Protein AF-A0A6J4H521-F1 (afdb_monomer_lite)

Sequence (193 aa):
MTRRAVAAAALVALGCVATALALVFARQPSAAAVTQALAGRVGGPVADADTRLVTAGMIQVETSPFRRIYLAGDERVHLDLTATSRIRQVTLGRERAVNDTFTPDPADWTLDEARERAGAWLPRDAARQRREPFVFRDAPAGVRDLFRSPALATVISATQYVEHGATGPPGLCAITYYQTSAGGVVLVLIGLH

pLDDT: mean 70.87, std 18.82, range [31.59, 94.31]

Structure (mmCIF, N/CA/C/O backbone):
data_AF-A0A6J4H521-F1
#
_entry.id   AF-A0A6J4H521-F1
#
loop_
_atom_site.group_PDB
_atom_site.id
_atom_site.type_symbol
_atom_site.label_atom_id
_atom_site.label_alt_id
_atom_site.label_comp_id
_atom_site.label_asym_id
_atom_site.label_entity_id
_atom_site.label_seq_id
_atom_site.pdbx_PDB_ins_code
_atom_site.Cartn_x
_atom_site.Cartn_y
_atom_site.Cartn_z
_atom_site.occupancy
_atom_site.B_iso_or_equiv
_atom_site.auth_seq_id
_atom_site.auth_comp_id
_atom_site.auth_asym_id
_atom_site.auth_atom_id
_atom_site.pdbx_PDB_model_num
ATOM 1 N N . MET A 1 1 ? 68.410 36.526 4.418 1.00 42.25 1 MET A N 1
ATOM 2 C CA . MET A 1 1 ? 67.467 36.517 3.279 1.00 42.25 1 MET A CA 1
ATOM 3 C C . MET A 1 1 ? 66.065 36.295 3.818 1.00 42.25 1 MET A C 1
ATOM 5 O O . MET A 1 1 ? 65.684 35.182 4.144 1.00 42.25 1 MET A O 1
ATOM 9 N N . THR A 1 2 ? 65.354 37.395 4.022 1.00 37.06 2 THR A N 1
ATOM 10 C CA . THR A 1 2 ? 64.056 37.506 4.688 1.00 37.06 2 THR A CA 1
ATOM 11 C C . THR A 1 2 ? 63.006 37.851 3.641 1.00 37.06 2 THR A C 1
ATOM 13 O O . THR A 1 2 ? 63.020 38.949 3.096 1.00 37.06 2 THR A O 1
ATOM 16 N N . ARG A 1 3 ? 62.087 36.930 3.345 1.00 32.44 3 ARG A N 1
ATOM 17 C CA . ARG A 1 3 ? 60.823 37.250 2.668 1.00 32.44 3 ARG A CA 1
ATOM 18 C C . ARG A 1 3 ? 59.717 36.439 3.331 1.00 32.44 3 ARG A C 1
ATOM 20 O O . ARG A 1 3 ? 59.477 35.292 2.976 1.00 32.44 3 ARG A O 1
ATOM 27 N N . ARG A 1 4 ? 59.108 37.029 4.362 1.00 34.06 4 ARG A N 1
ATOM 28 C CA . ARG A 1 4 ? 57.824 36.583 4.905 1.00 34.06 4 ARG A CA 1
ATOM 29 C C . ARG A 1 4 ? 56.722 37.427 4.283 1.00 34.06 4 ARG A C 1
ATOM 31 O O . ARG A 1 4 ? 56.916 38.605 4.000 1.00 34.06 4 ARG A O 1
ATOM 38 N N . ALA A 1 5 ? 55.639 36.720 4.002 1.00 37.75 5 ALA A N 1
ATOM 39 C CA . ALA A 1 5 ? 54.548 37.079 3.129 1.00 37.75 5 ALA A CA 1
ATOM 40 C C . ALA A 1 5 ? 53.779 38.326 3.573 1.00 37.75 5 ALA A C 1
ATOM 42 O O . ALA A 1 5 ? 53.733 38.686 4.749 1.00 37.75 5 ALA A O 1
ATOM 43 N N . VAL A 1 6 ? 53.190 38.952 2.560 1.00 36.75 6 VAL A N 1
ATOM 44 C CA . VAL A 1 6 ? 52.34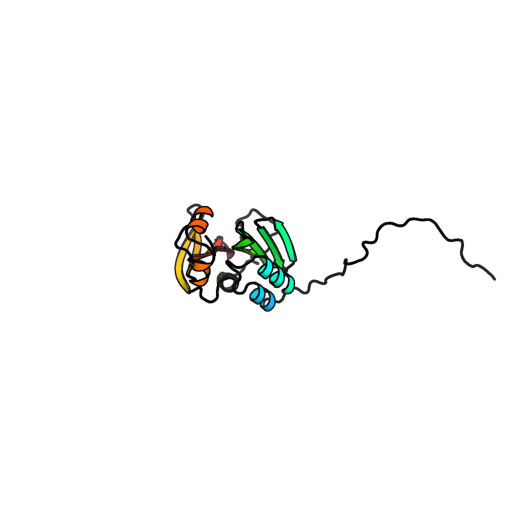4 40.135 2.620 1.00 36.75 6 VAL A CA 1
ATOM 45 C C . VAL A 1 6 ? 51.067 39.862 3.418 1.00 36.75 6 VAL A C 1
ATOM 47 O O . VAL A 1 6 ? 50.545 38.750 3.453 1.00 36.75 6 VAL A O 1
ATOM 50 N N . ALA A 1 7 ? 50.643 40.948 4.057 1.00 34.00 7 ALA A N 1
ATOM 51 C CA . ALA A 1 7 ? 49.506 41.199 4.919 1.00 34.00 7 ALA A CA 1
ATOM 52 C C . ALA A 1 7 ? 48.186 40.471 4.619 1.00 34.00 7 ALA A C 1
ATOM 54 O O . ALA A 1 7 ? 47.775 40.244 3.484 1.00 34.00 7 ALA A O 1
ATOM 55 N N . ALA A 1 8 ? 47.515 40.211 5.737 1.00 32.72 8 ALA A N 1
ATOM 56 C CA . ALA A 1 8 ? 46.171 39.710 5.901 1.00 32.72 8 ALA A CA 1
ATOM 57 C C . ALA A 1 8 ? 45.070 40.751 5.606 1.00 32.72 8 ALA A C 1
ATOM 59 O O . ALA A 1 8 ? 45.312 41.955 5.608 1.00 32.72 8 ALA A O 1
ATOM 60 N N . ALA A 1 9 ? 43.849 40.204 5.557 1.00 38.22 9 ALA A N 1
ATOM 61 C CA . ALA A 1 9 ? 42.567 40.788 5.961 1.00 38.22 9 ALA A CA 1
ATOM 62 C C . ALA A 1 9 ? 41.762 41.606 4.932 1.00 38.22 9 ALA A C 1
ATOM 64 O O . ALA A 1 9 ? 41.974 42.797 4.743 1.00 38.22 9 ALA A O 1
ATOM 65 N N . ALA A 1 10 ? 40.711 40.966 4.411 1.00 31.59 10 ALA A N 1
ATOM 66 C CA . ALA A 1 10 ? 39.363 41.530 4.274 1.00 31.59 10 ALA A CA 1
ATOM 67 C C . ALA A 1 10 ? 38.377 40.343 4.155 1.00 31.59 10 ALA A C 1
ATOM 69 O O . ALA A 1 10 ? 38.547 39.510 3.274 1.00 31.59 10 ALA A O 1
ATOM 70 N N . LEU A 1 11 ? 37.567 40.081 5.195 1.00 35.03 11 LEU A N 1
ATOM 71 C CA . LEU A 1 11 ? 36.115 40.374 5.263 1.00 35.03 11 LEU A CA 1
ATOM 72 C C . LEU A 1 11 ? 35.306 39.429 4.333 1.00 35.03 11 LEU A C 1
ATOM 74 O O . LEU A 1 11 ? 35.575 39.371 3.148 1.00 35.03 11 LEU A O 1
ATOM 78 N N . VAL A 1 12 ? 34.311 38.639 4.745 1.00 37.09 12 VAL A N 1
ATOM 79 C CA . VAL A 1 12 ? 33.147 38.931 5.592 1.00 37.09 12 VAL A CA 1
ATOM 80 C C . VAL A 1 12 ? 32.525 37.606 6.050 1.00 37.09 12 VAL A C 1
ATOM 82 O O . VAL A 1 12 ? 32.460 36.636 5.298 1.00 37.09 12 VAL A O 1
ATOM 85 N N . ALA A 1 13 ? 32.033 37.598 7.286 1.00 41.53 13 ALA A N 1
ATOM 86 C CA . ALA A 1 13 ? 31.183 36.563 7.849 1.00 41.53 13 ALA A CA 1
ATOM 87 C C . ALA A 1 13 ? 29.896 36.363 7.031 1.00 41.53 13 ALA A C 1
ATOM 89 O O . ALA A 1 13 ? 29.087 37.279 6.906 1.00 41.53 13 ALA A O 1
ATOM 90 N N . LEU A 1 14 ? 29.661 35.142 6.557 1.00 38.91 14 LEU A N 1
ATOM 91 C CA . LEU A 1 14 ? 28.343 34.704 6.116 1.00 38.91 14 LEU A CA 1
ATOM 92 C C . LEU A 1 14 ? 28.119 33.265 6.570 1.00 38.91 14 LEU A C 1
ATOM 94 O O . LEU A 1 14 ? 28.597 32.314 5.966 1.00 38.91 14 LEU A O 1
ATOM 98 N N . GLY A 1 15 ? 27.369 33.165 7.665 1.00 32.94 15 GLY A N 1
ATOM 99 C CA . GLY A 1 15 ? 26.388 32.110 7.858 1.00 32.94 15 GLY A CA 1
ATOM 100 C C . GLY A 1 15 ? 26.935 30.760 8.289 1.00 32.94 15 GLY A C 1
ATOM 101 O O . GLY A 1 15 ? 27.335 29.937 7.476 1.00 32.94 15 GLY A O 1
ATOM 102 N N . CYS A 1 16 ? 26.805 30.487 9.583 1.00 37.94 16 CYS A N 1
ATOM 103 C CA . CYS A 1 16 ? 26.695 29.142 10.122 1.00 37.94 16 CYS A CA 1
ATOM 104 C C . CYS A 1 16 ? 25.609 28.334 9.383 1.00 37.94 16 CYS A C 1
ATOM 106 O O . CYS A 1 16 ? 24.458 28.336 9.799 1.00 37.94 16 CYS A O 1
ATOM 108 N N . VAL A 1 17 ? 25.976 27.632 8.311 1.00 39.84 17 VAL A N 1
ATOM 109 C CA . VAL A 1 17 ? 25.266 26.457 7.773 1.00 39.84 17 VAL A CA 1
ATOM 110 C C . VAL A 1 17 ? 26.323 25.471 7.256 1.00 39.84 17 VAL A C 1
ATOM 112 O O . VAL A 1 17 ? 26.305 25.023 6.118 1.00 39.84 17 VAL A O 1
ATOM 115 N N . ALA A 1 18 ? 27.323 25.179 8.086 1.00 35.31 18 ALA A N 1
ATOM 116 C CA . ALA A 1 18 ? 28.340 24.162 7.808 1.00 35.31 18 ALA A CA 1
ATOM 117 C C . ALA A 1 18 ? 28.105 22.903 8.658 1.00 35.31 18 ALA A C 1
ATOM 119 O O . ALA A 1 18 ? 29.044 22.219 9.057 1.00 35.31 18 ALA A O 1
ATOM 120 N N . THR A 1 19 ? 26.840 22.596 8.945 1.00 44.38 19 THR A N 1
ATOM 121 C CA . THR A 1 19 ? 26.432 21.362 9.613 1.00 44.38 19 THR A CA 1
ATOM 122 C C . THR A 1 19 ? 25.409 20.652 8.737 1.00 44.38 19 THR A C 1
ATOM 124 O O . THR A 1 19 ? 24.323 21.169 8.500 1.00 44.38 19 THR A O 1
ATOM 127 N N . ALA A 1 20 ? 25.788 19.450 8.295 1.00 38.88 20 ALA A N 1
ATOM 128 C CA . ALA A 1 20 ? 24.974 18.452 7.597 1.00 38.88 20 ALA A CA 1
ATOM 129 C C . ALA A 1 20 ? 24.832 18.551 6.062 1.00 38.88 20 ALA A C 1
ATOM 131 O O . ALA A 1 20 ? 23.807 18.182 5.509 1.00 38.88 20 ALA A O 1
ATOM 132 N N . LEU A 1 21 ? 25.910 18.877 5.344 1.00 39.28 21 LEU A N 1
ATOM 133 C CA . LEU A 1 21 ? 26.198 18.189 4.072 1.00 39.28 21 LEU A CA 1
ATOM 134 C C . LEU A 1 21 ? 27.194 17.060 4.357 1.00 39.28 21 LEU A C 1
ATOM 136 O O . LEU A 1 21 ? 28.307 17.017 3.840 1.00 39.28 21 LEU A O 1
ATOM 140 N N . ALA A 1 22 ? 26.808 16.152 5.256 1.00 44.19 22 ALA A N 1
ATOM 141 C CA . ALA A 1 22 ? 27.432 14.844 5.268 1.00 44.19 22 ALA A CA 1
ATOM 142 C C . ALA A 1 22 ? 27.019 14.188 3.951 1.00 44.19 22 ALA A C 1
ATOM 144 O O . ALA A 1 22 ? 25.829 13.972 3.721 1.00 44.19 22 ALA A O 1
ATOM 145 N N . LEU A 1 23 ? 27.994 13.922 3.078 1.00 41.47 23 LEU A N 1
ATOM 146 C CA . LEU A 1 23 ? 27.833 12.970 1.990 1.00 41.47 23 LEU A CA 1
ATOM 147 C C . LEU A 1 23 ? 27.363 11.652 2.613 1.00 41.47 23 LEU A C 1
ATOM 149 O O . LEU A 1 23 ? 28.164 10.828 3.054 1.00 41.47 23 LEU A O 1
ATOM 153 N N . VAL A 1 24 ? 26.051 11.455 2.663 1.00 49.56 24 VAL A N 1
ATOM 154 C CA . VAL A 1 24 ? 25.479 10.130 2.798 1.00 49.56 24 VAL A CA 1
ATOM 155 C C . VAL A 1 24 ? 25.756 9.493 1.448 1.00 49.56 24 VAL A C 1
ATOM 157 O O . VAL A 1 24 ? 25.025 9.698 0.482 1.00 49.56 24 VAL A O 1
ATOM 160 N N . PHE A 1 25 ? 26.857 8.747 1.359 1.00 41.56 25 PHE A N 1
ATOM 161 C CA . PHE A 1 25 ? 26.901 7.623 0.439 1.00 41.56 25 PHE A CA 1
ATOM 162 C C . PHE A 1 25 ? 25.730 6.739 0.854 1.00 41.56 25 PHE A C 1
ATOM 164 O O . PHE A 1 25 ? 25.848 5.939 1.782 1.00 41.56 25 PHE A O 1
ATOM 171 N N . ALA A 1 26 ? 24.564 6.984 0.255 1.00 55.03 26 ALA A N 1
ATOM 172 C CA . ALA A 1 26 ? 23.369 6.206 0.487 1.00 55.03 26 ALA A CA 1
ATOM 173 C C . ALA A 1 26 ? 23.682 4.817 -0.049 1.00 55.03 26 ALA A C 1
ATOM 175 O O . ALA A 1 26 ? 23.539 4.530 -1.237 1.00 55.03 26 ALA A O 1
ATOM 176 N N . ARG A 1 27 ? 24.214 3.96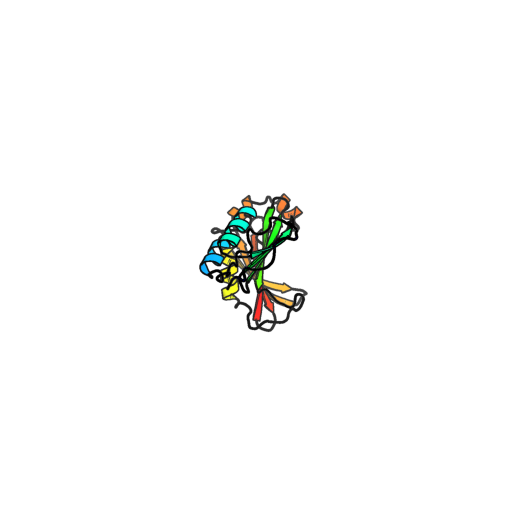6 0.830 1.00 62.41 27 ARG A N 1
ATOM 177 C CA . ARG A 1 27 ? 24.249 2.534 0.602 1.00 62.41 27 ARG A CA 1
ATOM 178 C C . ARG A 1 27 ? 22.817 2.173 0.256 1.00 62.41 27 ARG A C 1
ATOM 180 O O . ARG A 1 27 ? 21.929 2.440 1.065 1.00 62.41 27 ARG A O 1
ATOM 187 N N . GLN A 1 28 ? 22.602 1.653 -0.952 1.00 71.44 28 GLN A N 1
ATOM 188 C CA . GLN A 1 28 ? 21.257 1.276 -1.352 1.00 71.44 28 GLN A CA 1
ATOM 189 C C . GLN A 1 28 ? 20.664 0.373 -0.267 1.00 71.44 28 GLN A C 1
ATOM 191 O O . GLN A 1 28 ? 21.364 -0.523 0.231 1.00 71.44 28 GLN A O 1
ATOM 196 N N . PRO A 1 29 ? 19.430 0.662 0.167 1.00 79.31 29 PRO A N 1
ATOM 197 C CA . PRO A 1 29 ? 18.826 -0.070 1.257 1.00 79.31 29 PRO A CA 1
ATOM 198 C C . PRO A 1 29 ? 18.695 -1.537 0.858 1.00 79.31 29 PRO A C 1
ATOM 200 O O . PRO A 1 29 ? 18.412 -1.864 -0.295 1.00 79.31 29 PRO A O 1
ATOM 203 N N . SER A 1 30 ? 18.954 -2.449 1.795 1.00 84.06 30 SER A N 1
ATOM 204 C CA . SER A 1 30 ? 18.812 -3.870 1.489 1.00 84.06 30 SER A CA 1
ATOM 205 C C . SER A 1 30 ? 17.332 -4.213 1.309 1.00 84.06 30 SER A C 1
ATOM 207 O O . SER A 1 30 ? 16.477 -3.690 2.027 1.00 84.06 30 SER A O 1
ATOM 209 N N . ALA A 1 31 ? 17.023 -5.144 0.404 1.00 80.56 31 ALA A N 1
ATOM 210 C CA . ALA A 1 31 ? 15.649 -5.604 0.185 1.00 80.56 31 ALA A CA 1
ATOM 211 C C . ALA A 1 31 ? 14.977 -6.086 1.488 1.00 80.56 31 ALA A C 1
ATOM 213 O O . ALA A 1 31 ? 13.792 -5.842 1.715 1.00 80.56 31 ALA A O 1
ATOM 214 N N . ALA A 1 32 ? 15.752 -6.700 2.390 1.00 85.94 32 ALA A N 1
ATOM 215 C CA . ALA A 1 32 ? 15.280 -7.114 3.708 1.00 85.94 32 ALA A CA 1
ATOM 216 C C . ALA A 1 32 ? 14.903 -5.924 4.609 1.00 85.94 32 ALA A C 1
ATOM 218 O O . ALA A 1 32 ? 13.863 -5.971 5.265 1.00 85.94 32 ALA A O 1
ATOM 219 N N . ALA A 1 33 ? 15.712 -4.856 4.634 1.00 86.75 33 ALA A N 1
ATOM 220 C CA . ALA A 1 33 ? 15.423 -3.660 5.425 1.00 86.75 33 ALA A CA 1
ATOM 221 C C . ALA A 1 33 ? 14.162 -2.947 4.922 1.00 86.75 33 ALA A C 1
ATOM 223 O O . ALA A 1 33 ? 13.300 -2.593 5.727 1.00 86.75 33 ALA A O 1
ATOM 224 N N . VAL A 1 34 ? 14.017 -2.814 3.597 1.00 86.88 34 VAL A N 1
ATOM 225 C CA . VAL A 1 34 ? 12.806 -2.252 2.986 1.00 86.88 34 VAL A CA 1
ATOM 226 C C . VAL A 1 34 ? 11.598 -3.096 3.372 1.00 86.88 34 VAL A C 1
ATOM 228 O O . VAL A 1 34 ? 10.684 -2.584 4.008 1.00 86.88 34 VAL A O 1
ATOM 231 N N . THR A 1 35 ? 11.627 -4.405 3.113 1.00 86.44 35 THR A N 1
ATOM 232 C CA . THR A 1 35 ? 10.514 -5.318 3.429 1.00 86.44 35 THR A CA 1
ATOM 233 C C . THR A 1 35 ? 10.090 -5.237 4.902 1.00 86.44 35 THR A C 1
ATOM 235 O O . THR A 1 35 ? 8.898 -5.187 5.212 1.00 86.44 35 THR A O 1
ATOM 238 N N . GLN A 1 36 ? 11.047 -5.155 5.832 1.00 89.50 36 GLN A N 1
ATOM 239 C CA . GLN A 1 36 ? 10.757 -4.974 7.259 1.00 89.50 36 GLN A CA 1
ATOM 240 C C . GLN A 1 36 ? 10.115 -3.619 7.586 1.00 89.50 36 GLN A C 1
ATOM 242 O O . GLN A 1 36 ? 9.290 -3.540 8.503 1.00 89.50 36 GLN A O 1
ATOM 247 N N . ALA A 1 37 ? 10.469 -2.556 6.862 1.00 89.62 37 ALA A N 1
ATOM 248 C CA . ALA A 1 37 ? 9.822 -1.259 7.011 1.00 89.62 37 ALA A CA 1
ATOM 249 C C . ALA A 1 37 ? 8.366 -1.288 6.524 1.00 89.62 37 ALA A C 1
ATOM 251 O O . ALA A 1 37 ? 7.500 -0.726 7.201 1.00 89.62 37 ALA A O 1
ATOM 252 N N . LEU A 1 38 ? 8.087 -2.009 5.431 1.00 88.88 38 LEU A N 1
ATOM 253 C CA . LEU A 1 38 ? 6.739 -2.177 4.871 1.00 88.88 38 LEU A CA 1
ATOM 254 C C . LEU A 1 38 ? 5.812 -3.004 5.784 1.00 88.88 38 LEU A C 1
ATOM 256 O O . LEU A 1 38 ? 4.607 -2.764 5.810 1.00 88.88 38 LEU A O 1
ATOM 260 N N . ALA A 1 39 ? 6.373 -3.932 6.568 1.00 91.00 39 ALA A N 1
ATOM 261 C CA . ALA A 1 39 ? 5.655 -4.916 7.383 1.00 91.00 39 ALA A CA 1
ATOM 262 C C . ALA A 1 39 ? 4.446 -4.353 8.170 1.00 91.00 39 ALA A C 1
ATOM 264 O O . ALA A 1 39 ? 4.629 -3.683 9.196 1.00 91.00 39 ALA A O 1
ATOM 265 N N . GLY A 1 40 ? 3.225 -4.694 7.738 1.00 86.75 40 GLY A N 1
ATOM 266 C CA . GLY A 1 40 ? 1.960 -4.479 8.450 1.00 86.75 40 GLY A CA 1
ATOM 267 C C . GLY A 1 40 ? 1.607 -3.023 8.740 1.00 86.75 40 GLY A C 1
ATOM 268 O O . GLY A 1 40 ? 1.073 -2.732 9.809 1.00 86.75 40 GLY A O 1
ATOM 269 N N . ARG A 1 41 ? 1.962 -2.093 7.850 1.00 88.69 41 ARG A N 1
ATOM 270 C CA . ARG A 1 41 ? 1.794 -0.644 8.080 1.00 88.69 41 ARG A CA 1
ATOM 271 C C . ARG A 1 41 ? 0.448 -0.085 7.643 1.00 88.69 41 ARG A C 1
ATOM 273 O O . ARG A 1 41 ? 0.078 1.009 8.062 1.00 88.69 41 ARG A O 1
ATOM 280 N N . VAL A 1 42 ? -0.271 -0.806 6.798 1.00 86.62 42 VAL A N 1
ATOM 281 C CA . VAL A 1 42 ? -1.560 -0.366 6.262 1.00 86.62 42 VAL A CA 1
ATOM 282 C C . VAL A 1 42 ? -2.552 -0.107 7.389 1.00 86.62 42 VAL A C 1
ATOM 284 O O . VAL A 1 42 ? -2.627 -0.871 8.348 1.00 86.62 42 VAL A O 1
ATOM 287 N N . GLY A 1 43 ? -3.280 1.006 7.300 1.00 81.06 43 GLY A N 1
ATOM 288 C CA . GLY A 1 43 ? -4.172 1.482 8.354 1.00 81.06 43 GLY A CA 1
ATOM 289 C C . GLY A 1 43 ? -3.453 2.083 9.565 1.00 81.06 43 GLY A C 1
ATOM 290 O O . GLY A 1 43 ? -4.092 2.779 10.348 1.00 81.06 43 GLY A O 1
ATOM 291 N N . GLY A 1 44 ? -2.145 1.872 9.738 1.00 86.19 44 GLY A N 1
ATOM 292 C CA . GLY A 1 44 ? -1.358 2.384 10.860 1.00 86.19 44 GLY A CA 1
ATOM 293 C C . GLY A 1 44 ? -1.100 3.899 10.810 1.00 86.19 44 GLY A C 1
ATOM 294 O O . GLY A 1 44 ? -1.367 4.544 9.790 1.00 86.19 44 GLY A O 1
ATOM 295 N N . PRO A 1 45 ? -0.585 4.490 11.907 1.00 89.69 45 PRO A N 1
ATOM 296 C CA . PRO A 1 45 ? -0.150 5.885 11.933 1.00 89.69 45 PRO A CA 1
ATOM 297 C C . PRO A 1 45 ? 1.009 6.124 10.964 1.00 89.69 45 PRO A C 1
ATOM 299 O O . PRO A 1 45 ? 1.964 5.348 10.924 1.00 89.69 45 PRO A O 1
ATOM 302 N N . VAL A 1 46 ? 0.959 7.232 10.224 1.00 91.62 46 VAL A N 1
ATOM 303 C CA . VAL A 1 46 ? 2.012 7.576 9.262 1.00 91.62 46 VAL A CA 1
ATOM 304 C C . VAL A 1 46 ? 3.363 7.816 9.944 1.00 91.62 46 VAL A C 1
ATOM 306 O O . VAL A 1 46 ? 4.376 7.363 9.438 1.00 91.62 46 VAL A O 1
ATOM 309 N N . ALA A 1 47 ? 3.389 8.404 11.145 1.00 93.12 47 ALA A N 1
ATOM 310 C CA . ALA A 1 47 ? 4.632 8.695 11.869 1.00 93.12 47 ALA A CA 1
ATOM 311 C C . ALA A 1 47 ? 5.487 7.440 12.157 1.00 93.12 47 ALA A C 1
ATOM 313 O O . ALA A 1 47 ? 6.721 7.486 12.096 1.00 93.12 47 ALA A O 1
ATOM 314 N N . ASP A 1 48 ? 4.839 6.300 12.421 1.00 92.69 48 ASP A N 1
ATOM 315 C CA . ASP A 1 48 ? 5.527 5.021 12.623 1.00 92.69 48 ASP A CA 1
ATOM 316 C C . ASP A 1 48 ? 6.142 4.504 11.318 1.00 92.69 48 ASP A C 1
ATOM 318 O O . ASP A 1 48 ? 7.231 3.920 11.323 1.00 92.69 48 ASP A O 1
ATOM 322 N N . ALA A 1 49 ? 5.437 4.694 10.200 1.00 92.19 49 ALA A N 1
ATOM 323 C CA . ALA A 1 49 ? 5.934 4.336 8.881 1.00 92.19 49 ALA A CA 1
ATOM 324 C C . ALA A 1 49 ? 7.091 5.251 8.467 1.00 92.19 49 ALA A C 1
ATOM 326 O O . ALA A 1 49 ? 8.132 4.728 8.082 1.00 92.19 49 ALA A O 1
ATOM 327 N N . ASP A 1 50 ? 6.964 6.568 8.646 1.00 94.31 50 ASP A N 1
ATOM 328 C CA . ASP A 1 50 ? 8.004 7.562 8.352 1.00 94.31 50 ASP A CA 1
ATOM 329 C C . ASP A 1 50 ? 9.321 7.165 9.039 1.00 94.31 50 ASP A C 1
ATOM 331 O O . ASP A 1 50 ? 10.356 7.013 8.389 1.00 94.31 50 ASP A O 1
ATOM 335 N N . THR A 1 51 ? 9.264 6.872 10.342 1.00 93.94 51 THR A N 1
ATOM 336 C CA . THR A 1 51 ? 10.434 6.464 11.138 1.00 93.94 51 THR A CA 1
ATOM 337 C C . THR A 1 51 ? 11.099 5.202 10.582 1.00 93.94 51 THR A C 1
ATOM 339 O O . THR A 1 51 ? 12.324 5.129 10.463 1.00 93.94 51 THR A O 1
ATOM 342 N N . ARG A 1 52 ? 10.304 4.187 10.228 1.00 93.62 52 ARG A N 1
ATOM 343 C CA . ARG A 1 52 ? 10.812 2.897 9.741 1.00 93.62 52 ARG A CA 1
ATOM 344 C C . ARG A 1 52 ? 11.356 2.974 8.324 1.00 93.62 52 ARG A C 1
ATOM 346 O O . ARG A 1 52 ? 12.408 2.396 8.073 1.00 93.62 52 ARG A O 1
ATOM 353 N N . LEU A 1 53 ? 10.672 3.673 7.422 1.00 92.94 53 LEU A N 1
ATOM 354 C CA . LEU A 1 53 ? 11.099 3.831 6.031 1.00 92.94 53 LEU A CA 1
ATOM 355 C C . LEU A 1 53 ? 12.409 4.625 5.973 1.00 92.94 53 LEU A C 1
ATOM 357 O O . LEU A 1 53 ? 13.349 4.197 5.307 1.00 92.94 53 LEU A O 1
ATOM 361 N N . VAL A 1 54 ? 12.531 5.698 6.761 1.00 91.88 54 VAL A N 1
ATOM 362 C CA . VAL A 1 54 ? 13.785 6.460 6.878 1.00 91.88 54 VAL A CA 1
ATOM 363 C C . VAL A 1 54 ? 14.903 5.607 7.482 1.00 91.88 54 VAL A C 1
ATOM 365 O O . VAL A 1 54 ? 16.011 5.582 6.951 1.00 91.88 54 VAL A O 1
ATOM 368 N N . THR A 1 55 ? 14.620 4.842 8.542 1.00 91.56 55 THR A N 1
ATOM 369 C CA . THR A 1 55 ? 15.610 3.932 9.154 1.00 91.56 55 THR A CA 1
ATOM 370 C C . THR A 1 55 ? 16.057 2.838 8.182 1.00 91.56 55 THR A C 1
ATOM 372 O O . THR A 1 55 ? 17.219 2.439 8.188 1.00 91.56 55 THR A O 1
ATOM 375 N N . ALA A 1 56 ? 15.156 2.371 7.316 1.00 90.56 56 ALA A N 1
ATOM 376 C CA . ALA A 1 56 ? 15.480 1.419 6.265 1.00 90.56 56 ALA A CA 1
ATOM 377 C C . ALA A 1 56 ? 16.307 2.029 5.130 1.00 90.56 56 ALA A C 1
ATOM 379 O O . ALA A 1 56 ? 16.731 1.274 4.266 1.00 90.56 56 ALA A O 1
ATOM 380 N N . GLY A 1 57 ? 16.573 3.340 5.138 1.00 89.75 57 GLY A N 1
ATOM 381 C CA . GLY A 1 57 ? 17.370 4.032 4.127 1.00 89.75 57 GLY A CA 1
ATOM 382 C C . GLY A 1 57 ? 16.549 4.612 2.977 1.00 89.75 57 GLY A C 1
ATOM 383 O O . GLY A 1 57 ? 17.129 4.982 1.957 1.00 89.75 57 GLY A O 1
ATOM 384 N N . MET A 1 58 ? 15.221 4.693 3.115 1.00 90.94 58 MET A N 1
ATOM 385 C CA . MET A 1 58 ? 14.378 5.384 2.143 1.00 90.94 58 MET A CA 1
ATOM 386 C C . MET A 1 58 ? 14.426 6.898 2.361 1.00 90.94 58 MET A C 1
ATOM 388 O O . MET A 1 58 ? 14.381 7.391 3.488 1.00 90.94 58 MET A O 1
ATOM 392 N N . ILE A 1 59 ? 14.471 7.646 1.266 1.00 90.88 59 ILE A N 1
ATOM 393 C CA . ILE A 1 59 ? 14.523 9.104 1.252 1.00 90.88 59 ILE A CA 1
ATOM 394 C C . ILE A 1 59 ? 13.108 9.635 1.057 1.00 90.88 59 ILE A C 1
ATOM 396 O O . ILE A 1 59 ? 12.455 9.319 0.067 1.00 90.88 59 ILE A O 1
ATOM 400 N N . GLN A 1 60 ? 12.633 10.461 1.983 1.00 91.38 60 GLN A N 1
ATOM 401 C CA . GLN A 1 60 ? 11.351 11.146 1.846 1.00 91.38 60 GLN A CA 1
ATOM 402 C C . GLN A 1 60 ? 11.495 12.349 0.909 1.00 91.38 60 GLN A C 1
ATOM 404 O O . GLN A 1 60 ? 12.287 13.248 1.183 1.00 91.38 60 GLN A O 1
ATOM 409 N N . VAL A 1 61 ? 10.727 12.373 -0.180 1.00 87.31 61 VAL A N 1
ATOM 410 C CA . VAL A 1 61 ? 10.827 13.407 -1.228 1.00 87.31 61 VAL A CA 1
ATOM 411 C C . VAL A 1 61 ? 9.606 14.313 -1.330 1.00 87.31 61 VAL A C 1
ATOM 413 O O . VAL A 1 61 ? 9.714 15.425 -1.834 1.00 87.31 61 VAL A O 1
ATOM 416 N N . GLU A 1 62 ? 8.452 13.886 -0.814 1.00 85.69 62 GLU A N 1
ATOM 417 C CA . GLU A 1 62 ? 7.254 14.726 -0.750 1.00 85.69 62 GLU A CA 1
ATOM 418 C C . GLU A 1 62 ? 6.528 14.538 0.580 1.00 85.69 62 GLU A C 1
ATOM 420 O O . GLU A 1 62 ? 6.376 13.418 1.079 1.00 85.69 62 GLU A O 1
ATOM 425 N N . THR A 1 63 ? 6.049 15.654 1.133 1.00 87.31 63 THR A N 1
ATOM 426 C CA . THR A 1 63 ? 5.233 15.683 2.346 1.00 87.31 63 THR A CA 1
ATOM 427 C C . THR A 1 63 ? 4.095 16.678 2.175 1.00 87.31 63 THR A C 1
ATOM 429 O O . THR A 1 63 ? 4.329 17.872 2.013 1.00 87.31 63 THR A O 1
ATOM 432 N N . SER A 1 64 ? 2.859 16.197 2.266 1.00 89.62 64 SER A N 1
ATOM 433 C CA . SER A 1 64 ? 1.660 17.031 2.382 1.00 89.62 64 SER A CA 1
ATOM 434 C C . SER A 1 64 ? 0.754 16.491 3.495 1.00 89.62 64 SER A C 1
ATOM 436 O O . SER A 1 64 ? 0.960 15.368 3.952 1.00 89.62 64 SER A O 1
ATOM 438 N N . PRO A 1 65 ? -0.270 17.222 3.960 1.00 86.12 65 PRO A N 1
ATOM 439 C CA . PRO A 1 65 ? -1.166 16.720 5.007 1.00 86.12 65 PRO A CA 1
ATOM 440 C C . PRO A 1 65 ? -1.787 15.349 4.695 1.00 86.12 65 PRO A C 1
ATOM 442 O O . PRO A 1 65 ? -2.032 14.567 5.606 1.00 86.12 65 PRO A O 1
ATOM 445 N N . PHE A 1 66 ? -1.975 15.035 3.410 1.00 87.25 66 PHE A N 1
ATOM 446 C CA . PHE A 1 66 ? -2.652 13.820 2.958 1.00 87.25 66 PHE A CA 1
ATOM 447 C C . PHE A 1 66 ? -1.751 12.876 2.160 1.00 87.25 66 PHE A C 1
ATOM 449 O O . PHE A 1 66 ? -2.247 11.889 1.622 1.00 87.25 66 PHE A O 1
ATOM 456 N N . ARG A 1 67 ? -0.449 13.173 2.054 1.00 88.88 67 ARG A N 1
ATOM 457 C CA . ARG A 1 67 ? 0.466 12.439 1.174 1.00 88.88 67 ARG A CA 1
ATOM 458 C C . ARG A 1 67 ? 1.886 12.338 1.718 1.00 88.88 67 ARG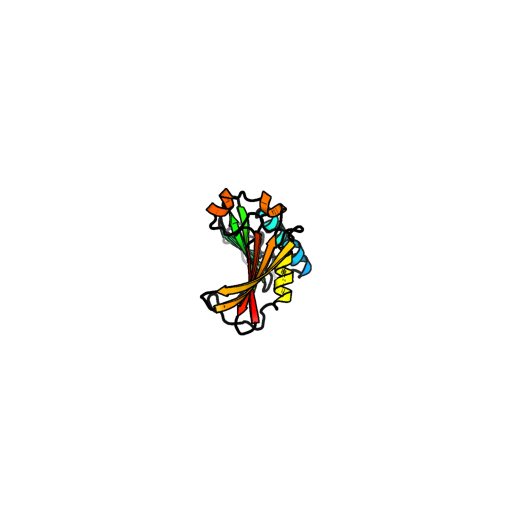 A C 1
ATOM 460 O O . ARG A 1 67 ? 2.423 13.294 2.285 1.00 88.88 67 ARG A O 1
ATOM 467 N N . ARG A 1 68 ? 2.520 11.188 1.492 1.00 91.94 68 ARG A N 1
ATOM 468 C CA . ARG A 1 68 ? 3.969 10.978 1.640 1.00 91.94 68 ARG A CA 1
ATOM 469 C C . ARG A 1 68 ? 4.525 10.266 0.416 1.00 91.94 68 ARG A C 1
ATOM 471 O O . ARG A 1 68 ? 3.875 9.353 -0.087 1.00 91.94 68 ARG A O 1
ATOM 478 N N . ILE A 1 69 ? 5.730 10.627 -0.019 1.00 90.00 69 ILE A N 1
ATOM 479 C CA . ILE A 1 69 ? 6.456 9.886 -1.060 1.00 90.00 69 ILE A CA 1
ATOM 480 C C . ILE A 1 69 ? 7.874 9.585 -0.582 1.00 90.00 69 ILE A C 1
ATOM 482 O O . ILE A 1 69 ? 8.581 10.492 -0.141 1.00 90.00 69 ILE A O 1
ATOM 486 N N . TYR A 1 70 ? 8.279 8.322 -0.711 1.00 91.38 70 TYR A N 1
ATOM 487 C CA . TYR A 1 70 ? 9.612 7.817 -0.387 1.00 91.38 70 TYR A CA 1
ATOM 488 C C . TYR A 1 70 ? 10.269 7.174 -1.601 1.00 91.38 70 TYR A C 1
ATOM 490 O O . TYR A 1 70 ? 9.581 6.530 -2.397 1.00 91.38 70 TYR A O 1
ATOM 498 N N . LEU A 1 71 ? 11.593 7.300 -1.685 1.00 86.88 71 LEU A N 1
ATOM 499 C CA . LEU A 1 71 ? 12.437 6.706 -2.717 1.00 86.88 71 LEU A CA 1
ATOM 500 C C . LEU A 1 71 ? 13.556 5.855 -2.108 1.00 86.88 71 LEU A C 1
ATOM 502 O O . LEU A 1 71 ? 14.147 6.223 -1.094 1.00 86.88 71 LEU A O 1
ATOM 506 N N . ALA A 1 72 ? 13.870 4.732 -2.742 1.00 84.56 72 ALA A N 1
ATOM 507 C CA . ALA A 1 72 ? 14.948 3.830 -2.355 1.00 84.56 72 ALA A CA 1
ATOM 508 C C . ALA A 1 72 ? 15.571 3.186 -3.595 1.00 84.56 72 ALA A C 1
ATOM 510 O O . ALA A 1 72 ? 15.117 2.146 -4.061 1.00 84.56 72 ALA A O 1
ATOM 511 N N . GLY A 1 73 ? 16.621 3.806 -4.138 1.00 81.00 73 GLY A N 1
ATOM 512 C CA . GLY A 1 73 ? 17.164 3.373 -5.423 1.00 81.00 73 GLY A CA 1
ATOM 513 C C . GLY A 1 73 ? 16.131 3.584 -6.525 1.00 81.00 73 GLY A C 1
ATOM 514 O O . GLY A 1 73 ? 15.825 4.721 -6.849 1.00 81.00 73 GLY A O 1
ATOM 515 N N . ASP A 1 74 ? 15.604 2.495 -7.074 1.00 76.12 74 ASP A N 1
ATOM 516 C CA . ASP A 1 74 ? 14.544 2.509 -8.079 1.00 76.12 74 ASP A CA 1
ATOM 517 C C . ASP A 1 74 ? 13.137 2.361 -7.488 1.00 76.12 74 ASP A C 1
ATOM 519 O O . ASP A 1 74 ? 12.171 2.454 -8.235 1.00 76.12 74 ASP A O 1
ATOM 523 N N . GLU A 1 75 ? 12.987 2.129 -6.185 1.00 80.31 75 GLU A N 1
ATOM 524 C CA . GLU A 1 75 ? 11.693 1.900 -5.550 1.00 80.31 75 GLU A CA 1
ATOM 525 C C . GLU A 1 75 ? 11.042 3.208 -5.104 1.00 80.31 75 GLU A C 1
ATOM 527 O O . GLU A 1 75 ? 11.673 4.052 -4.468 1.00 80.31 75 GLU A O 1
ATOM 532 N N . ARG A 1 76 ? 9.744 3.341 -5.383 1.00 84.31 76 ARG A N 1
ATOM 533 C CA . ARG A 1 76 ? 8.891 4.454 -4.975 1.00 84.31 76 ARG A CA 1
ATOM 534 C C . ARG A 1 76 ? 7.719 3.942 -4.148 1.00 84.31 76 ARG A C 1
ATOM 536 O O . ARG A 1 76 ? 6.934 3.106 -4.595 1.00 84.31 76 ARG A O 1
ATOM 543 N N . VAL A 1 77 ? 7.562 4.517 -2.961 1.00 87.88 77 VAL A N 1
ATOM 544 C CA . VAL A 1 77 ? 6.433 4.271 -2.059 1.00 87.88 77 VAL A CA 1
ATOM 545 C C . VAL A 1 77 ? 5.646 5.561 -1.924 1.00 87.88 77 VAL A C 1
ATOM 547 O O . VAL A 1 77 ? 6.181 6.578 -1.489 1.00 87.88 77 VAL A O 1
ATOM 550 N N . HIS A 1 78 ? 4.368 5.524 -2.266 1.00 88.00 78 HIS A N 1
ATOM 551 C CA . HIS A 1 78 ? 3.453 6.642 -2.114 1.00 88.00 78 HIS A CA 1
ATOM 552 C C . HIS A 1 78 ? 2.345 6.259 -1.131 1.00 88.00 78 HIS A C 1
ATOM 554 O O . HIS A 1 78 ? 1.654 5.263 -1.324 1.00 88.00 78 HIS A O 1
ATOM 560 N N . LEU A 1 79 ? 2.198 7.041 -0.063 1.00 89.38 79 LEU A N 1
ATOM 561 C CA . LEU A 1 79 ? 1.178 6.851 0.963 1.00 89.38 79 LEU A CA 1
ATOM 562 C C . LEU A 1 79 ? 0.149 7.972 0.844 1.00 89.38 79 LEU A C 1
ATOM 564 O O . LEU A 1 79 ? 0.510 9.137 1.019 1.00 89.38 79 LEU A O 1
ATOM 568 N N . ASP A 1 80 ? -1.116 7.628 0.611 1.00 86.00 80 ASP A N 1
ATOM 569 C CA . ASP A 1 80 ? -2.223 8.563 0.813 1.00 86.00 80 ASP A CA 1
ATOM 570 C C . ASP A 1 80 ? -2.797 8.365 2.218 1.00 86.00 80 ASP A C 1
ATOM 572 O O . ASP A 1 80 ? -2.987 7.237 2.692 1.00 86.00 80 ASP A O 1
ATOM 576 N N . LEU A 1 81 ? -3.083 9.479 2.884 1.00 85.94 81 LEU A N 1
ATOM 577 C CA . LEU A 1 81 ? -3.440 9.509 4.295 1.00 85.94 81 LEU A CA 1
ATOM 578 C C . LEU A 1 81 ? -4.894 9.930 4.508 1.00 85.94 81 LEU A C 1
ATOM 580 O O . LEU A 1 81 ? -5.478 10.681 3.725 1.00 85.94 81 LEU A O 1
ATOM 584 N N . THR A 1 82 ? -5.469 9.473 5.615 1.00 82.56 82 THR A N 1
ATOM 585 C CA . THR A 1 82 ? -6.710 10.030 6.161 1.00 82.56 82 THR A CA 1
ATOM 586 C C . THR A 1 82 ? -6.465 11.409 6.785 1.00 82.56 82 THR A C 1
ATOM 588 O O . THR A 1 82 ? -5.326 11.803 7.038 1.00 82.56 82 THR A O 1
ATOM 591 N N . ALA A 1 83 ? -7.541 12.120 7.139 1.00 82.25 83 ALA A N 1
ATOM 592 C CA . ALA A 1 83 ? -7.454 13.373 7.900 1.00 82.25 83 ALA A CA 1
ATOM 593 C C . ALA A 1 83 ? -6.812 13.213 9.294 1.00 82.25 83 ALA A C 1
ATOM 595 O O . ALA A 1 83 ? -6.357 14.186 9.887 1.00 82.25 83 ALA A O 1
ATOM 596 N N . THR A 1 84 ? -6.754 11.983 9.809 1.00 83.12 84 THR A N 1
ATOM 597 C CA . THR A 1 84 ? -6.125 11.625 11.088 1.00 83.12 84 THR A CA 1
ATOM 598 C C . THR A 1 84 ? -4.710 11.067 10.919 1.00 83.12 84 THR A C 1
ATOM 600 O O . THR A 1 84 ? -4.183 10.437 11.835 1.00 83.12 84 THR A O 1
ATOM 603 N N . SER A 1 85 ? -4.082 11.286 9.757 1.00 87.50 85 SER A N 1
ATOM 604 C CA . SER A 1 85 ? -2.703 10.871 9.464 1.00 87.50 85 SER A CA 1
ATOM 605 C C . SER A 1 85 ? -2.477 9.356 9.558 1.00 87.50 85 SER A C 1
ATOM 607 O O . SER A 1 85 ? -1.410 8.897 9.975 1.00 87.50 85 SER A O 1
ATOM 609 N N . ARG A 1 86 ? -3.478 8.558 9.170 1.00 87.00 86 ARG A N 1
ATOM 610 C CA . ARG A 1 86 ? -3.351 7.102 9.008 1.00 87.00 86 ARG A CA 1
ATOM 611 C C . ARG A 1 86 ? -3.205 6.727 7.544 1.00 87.00 86 ARG A C 1
ATOM 613 O O . ARG A 1 86 ? -3.770 7.389 6.680 1.00 87.00 86 ARG A O 1
ATOM 620 N N . ILE A 1 87 ? -2.477 5.651 7.273 1.00 86.94 87 ILE A N 1
ATOM 621 C CA . ILE A 1 87 ? -2.203 5.186 5.910 1.00 86.94 87 ILE A CA 1
ATOM 622 C C . ILE A 1 87 ? -3.454 4.536 5.328 1.00 86.94 87 ILE A C 1
ATOM 624 O O . ILE A 1 87 ? -3.805 3.420 5.715 1.00 86.94 87 ILE A O 1
ATOM 628 N N . ARG A 1 88 ? -4.104 5.233 4.393 1.00 80.00 88 ARG A N 1
ATOM 629 C CA . ARG A 1 88 ? -5.328 4.790 3.716 1.00 80.00 88 ARG A CA 1
ATOM 630 C C . ARG A 1 88 ? -5.023 3.911 2.507 1.00 80.00 88 ARG A C 1
ATOM 632 O O . ARG A 1 88 ? -5.573 2.821 2.351 1.00 80.00 88 ARG A O 1
ATOM 639 N N . GLN A 1 89 ? -4.120 4.396 1.669 1.00 82.69 89 GLN A N 1
ATOM 640 C CA . GLN A 1 89 ? -3.729 3.756 0.424 1.00 82.69 89 GLN A CA 1
ATOM 641 C C . GLN A 1 89 ? -2.213 3.788 0.301 1.00 82.69 89 GLN A C 1
ATOM 643 O O . GLN A 1 89 ? -1.562 4.755 0.695 1.00 82.69 89 GLN A O 1
ATOM 648 N N . VAL A 1 90 ? -1.672 2.717 -0.263 1.00 85.75 90 VAL A N 1
ATOM 649 C CA . VAL A 1 90 ? -0.261 2.586 -0.590 1.00 85.75 90 VAL A CA 1
ATOM 650 C C . VAL A 1 90 ? -0.161 2.311 -2.077 1.00 85.75 90 VAL A C 1
ATOM 652 O O . VAL A 1 90 ? -0.733 1.346 -2.579 1.00 85.75 90 VAL A O 1
ATOM 655 N N . THR A 1 91 ? 0.579 3.155 -2.780 1.00 82.50 91 THR A N 1
ATOM 656 C CA . THR A 1 91 ? 0.995 2.889 -4.151 1.00 82.50 91 THR A CA 1
ATOM 657 C C . THR A 1 91 ? 2.473 2.535 -4.142 1.00 82.50 91 THR A C 1
ATOM 659 O O . THR A 1 91 ? 3.298 3.357 -3.741 1.00 82.50 91 THR A O 1
ATOM 662 N N . LEU A 1 92 ? 2.802 1.314 -4.561 1.00 81.50 92 LEU A N 1
ATOM 663 C CA . LEU A 1 92 ? 4.184 0.901 -4.793 1.00 81.50 92 LEU A CA 1
ATOM 664 C C . LEU A 1 92 ? 4.453 0.903 -6.288 1.00 81.50 92 LEU A C 1
ATOM 666 O O . LEU A 1 92 ? 3.627 0.460 -7.091 1.00 81.50 92 LEU A O 1
ATOM 670 N N . GLY A 1 93 ? 5.631 1.370 -6.652 1.00 77.38 93 GLY A N 1
ATOM 671 C CA . GLY A 1 93 ? 6.111 1.273 -8.013 1.00 77.38 93 GLY A CA 1
ATOM 672 C C . GLY A 1 93 ? 7.604 1.491 -8.067 1.00 77.38 93 GLY A C 1
ATOM 673 O O . GLY A 1 93 ? 8.260 1.679 -7.043 1.00 77.38 93 GLY A O 1
ATOM 674 N N . ARG A 1 94 ? 8.129 1.502 -9.285 1.00 74.62 94 ARG A N 1
ATOM 675 C CA . ARG A 1 94 ? 9.472 2.001 -9.539 1.00 74.62 94 ARG A CA 1
ATOM 676 C C . ARG A 1 94 ? 9.428 3.490 -9.869 1.00 74.62 94 ARG A C 1
ATOM 678 O O . ARG A 1 94 ? 8.455 3.965 -10.459 1.00 74.62 94 ARG A O 1
ATOM 685 N N . GLU A 1 95 ? 10.449 4.240 -9.475 1.00 66.94 95 GLU A N 1
ATOM 686 C CA . GLU A 1 95 ? 10.637 5.603 -9.959 1.00 66.94 95 GLU A CA 1
ATOM 687 C C . GLU A 1 95 ? 10.831 5.564 -11.480 1.00 66.94 95 GLU A C 1
ATOM 689 O O . GLU A 1 95 ? 11.699 4.861 -11.995 1.00 66.94 95 GLU A O 1
ATOM 694 N N . ARG A 1 96 ? 9.982 6.299 -12.205 1.00 60.59 96 ARG A N 1
ATOM 695 C CA . ARG A 1 96 ? 10.051 6.443 -13.659 1.00 60.59 96 ARG A CA 1
ATOM 696 C C . ARG A 1 96 ? 10.393 7.887 -13.984 1.00 60.59 96 ARG A C 1
ATOM 698 O O . ARG A 1 96 ? 9.775 8.801 -13.447 1.00 60.59 96 ARG A O 1
ATOM 705 N N . ALA A 1 97 ? 11.316 8.089 -14.919 1.00 48.25 97 ALA A N 1
ATOM 706 C CA . ALA A 1 97 ? 11.660 9.421 -15.417 1.00 48.25 97 ALA A CA 1
ATOM 707 C C . ALA A 1 97 ? 10.518 10.082 -16.224 1.00 48.25 97 ALA A C 1
ATOM 709 O O . ALA A 1 97 ? 10.551 11.286 -16.463 1.00 48.25 97 ALA A O 1
ATOM 710 N N . VAL A 1 98 ? 9.503 9.313 -16.646 1.00 46.69 98 VAL A N 1
ATOM 711 C CA . VAL A 1 98 ? 8.388 9.787 -17.480 1.00 46.69 98 VAL A CA 1
ATOM 712 C C . VAL A 1 98 ? 7.061 9.473 -16.786 1.00 46.69 98 VAL A C 1
ATOM 714 O O . VAL A 1 98 ? 6.690 8.311 -16.636 1.00 46.69 98 VAL A O 1
ATOM 717 N N . ASN A 1 99 ? 6.352 10.518 -16.349 1.00 44.47 99 ASN A N 1
ATOM 718 C CA . ASN A 1 99 ? 5.226 10.415 -15.411 1.00 44.47 99 ASN A CA 1
ATOM 719 C C . ASN A 1 99 ? 3.846 10.112 -16.028 1.00 44.47 99 ASN A C 1
ATOM 721 O O . ASN A 1 99 ? 2.903 9.960 -15.265 1.00 44.47 99 ASN A O 1
ATOM 725 N N . ASP A 1 100 ? 3.701 9.963 -17.348 1.00 39.16 100 ASP A N 1
ATOM 726 C CA . ASP A 1 100 ? 2.364 9.837 -17.971 1.00 39.16 100 ASP A CA 1
ATOM 727 C C . ASP A 1 100 ? 2.257 8.774 -19.070 1.00 39.16 100 ASP A C 1
ATOM 729 O O . ASP A 1 100 ? 1.381 8.827 -19.933 1.00 39.16 100 ASP A O 1
ATOM 733 N N . THR A 1 101 ? 3.131 7.768 -19.063 1.00 40.50 101 THR A N 1
ATOM 734 C CA . THR A 1 101 ? 3.045 6.700 -20.063 1.00 40.50 101 THR A CA 1
ATOM 735 C C . THR A 1 101 ? 2.722 5.365 -19.409 1.00 40.50 101 THR A C 1
ATOM 737 O O . THR A 1 101 ? 3.490 4.829 -18.616 1.00 40.50 101 THR A O 1
ATOM 740 N N . PHE A 1 102 ? 1.588 4.784 -19.815 1.00 50.94 102 PHE A N 1
ATOM 741 C CA . PHE A 1 102 ? 1.253 3.362 -19.663 1.00 50.94 102 PHE A CA 1
ATOM 742 C C . PHE A 1 102 ? 2.197 2.465 -20.502 1.00 50.94 102 PHE A C 1
ATOM 744 O O . PHE A 1 102 ? 1.807 1.392 -20.959 1.00 50.94 102 PHE A O 1
ATOM 751 N N . THR A 1 103 ? 3.432 2.918 -20.735 1.00 49.03 103 THR A N 1
ATOM 752 C CA . THR A 1 103 ? 4.456 2.224 -21.505 1.00 49.03 103 THR A CA 1
ATOM 753 C C . THR A 1 103 ? 5.239 1.311 -20.552 1.00 49.03 103 THR A C 1
ATOM 755 O O . THR A 1 103 ? 5.684 1.772 -19.498 1.00 49.03 103 THR A O 1
ATOM 758 N N . PRO A 1 104 ? 5.363 0.012 -20.865 1.00 51.59 104 PRO A N 1
ATOM 759 C CA . PRO A 1 104 ? 6.133 -0.951 -20.078 1.00 51.59 104 PRO A CA 1
ATOM 760 C C . PRO A 1 104 ? 7.616 -0.574 -19.982 1.00 51.59 104 PRO A C 1
ATOM 762 O O . PRO A 1 104 ? 8.203 -0.161 -20.983 1.00 51.59 104 PRO A O 1
ATOM 765 N N . ASP A 1 105 ? 8.217 -0.754 -18.806 1.00 57.34 105 ASP A N 1
ATOM 766 C CA . ASP A 1 105 ? 9.664 -0.662 -18.612 1.00 57.34 105 ASP A CA 1
ATOM 767 C C . ASP A 1 105 ? 10.200 -2.085 -18.371 1.00 57.34 105 ASP A C 1
ATOM 769 O O . ASP A 1 105 ? 9.698 -2.771 -17.479 1.00 57.34 105 ASP A O 1
ATOM 773 N N . PRO A 1 106 ? 11.195 -2.574 -19.133 1.00 60.34 106 PRO A N 1
ATOM 774 C CA . PRO A 1 106 ? 11.817 -3.880 -18.895 1.00 60.34 106 PRO A CA 1
ATOM 775 C C . PRO A 1 106 ? 12.373 -4.068 -17.476 1.00 60.34 106 PRO A C 1
ATOM 777 O O . PRO A 1 106 ? 12.641 -5.197 -17.074 1.00 60.34 106 PRO A O 1
ATOM 780 N N . ALA A 1 107 ? 12.574 -2.979 -16.732 1.00 67.75 107 ALA A N 1
ATOM 781 C CA . ALA A 1 107 ? 12.988 -3.008 -15.341 1.00 67.75 107 ALA A CA 1
ATOM 782 C C . ALA A 1 107 ? 11.817 -3.186 -14.351 1.00 67.75 107 ALA A C 1
ATOM 784 O O . ALA A 1 107 ? 12.054 -3.309 -13.153 1.00 67.75 107 ALA A O 1
ATOM 785 N N . ASP A 1 108 ? 10.556 -3.191 -14.780 1.00 71.00 108 ASP A N 1
ATOM 786 C CA . ASP A 1 108 ? 9.427 -3.370 -13.865 1.00 71.00 108 ASP A CA 1
ATOM 787 C C . ASP A 1 108 ? 9.452 -4.724 -13.124 1.00 71.00 108 ASP A C 1
ATOM 789 O O . ASP A 1 108 ? 10.009 -5.714 -13.598 1.00 71.00 108 ASP A O 1
ATOM 793 N N . TRP A 1 109 ? 8.827 -4.775 -11.940 1.00 74.69 109 TRP A N 1
ATOM 794 C CA . TRP A 1 109 ? 8.693 -6.018 -11.172 1.00 74.69 109 TRP A CA 1
ATOM 795 C C . TRP A 1 109 ? 7.830 -7.045 -11.903 1.00 74.69 109 TRP A C 1
ATOM 797 O O . TRP A 1 109 ? 6.800 -6.712 -12.494 1.00 74.69 109 TRP A O 1
ATOM 807 N N . THR A 1 110 ? 8.180 -8.319 -11.745 1.00 77.06 110 THR A N 1
ATOM 808 C CA . THR A 1 110 ? 7.265 -9.420 -12.046 1.00 77.06 110 THR A CA 1
ATOM 809 C C . THR A 1 110 ? 6.026 -9.360 -11.144 1.00 77.06 110 THR A C 1
ATOM 811 O O . THR A 1 110 ? 6.024 -8.758 -10.066 1.00 77.06 110 THR A O 1
ATOM 814 N N . LEU A 1 111 ? 4.947 -10.034 -11.554 1.00 73.81 111 LEU A N 1
ATOM 815 C CA . LEU A 1 111 ? 3.722 -10.115 -10.752 1.00 73.81 111 LEU A CA 1
ATOM 816 C C . LEU A 1 111 ? 3.961 -10.734 -9.365 1.00 73.81 111 LEU A C 1
ATOM 818 O O . LEU A 1 111 ? 3.311 -10.334 -8.400 1.00 73.81 111 LEU A O 1
ATOM 822 N N . ASP A 1 112 ? 4.878 -11.692 -9.254 1.00 78.31 112 ASP A N 1
ATOM 823 C CA . ASP A 1 112 ? 5.159 -12.368 -7.987 1.00 78.31 112 ASP A CA 1
ATOM 824 C C . ASP A 1 112 ? 6.025 -11.512 -7.053 1.00 78.31 112 ASP A C 1
ATOM 826 O O . ASP A 1 112 ? 5.703 -11.406 -5.870 1.00 78.31 112 ASP A O 1
ATOM 830 N N . GLU A 1 113 ? 7.021 -10.789 -7.575 1.00 79.56 113 GLU A N 1
ATOM 831 C CA . GLU A 1 113 ? 7.767 -9.788 -6.792 1.00 79.56 113 GLU A CA 1
ATOM 832 C C . GLU A 1 113 ? 6.846 -8.668 -6.297 1.00 79.56 113 GLU A C 1
ATOM 834 O O . GLU A 1 113 ? 6.902 -8.258 -5.135 1.00 79.56 113 GLU A O 1
ATOM 839 N N . ALA A 1 114 ? 5.942 -8.195 -7.159 1.00 76.50 114 ALA A N 1
ATOM 840 C CA . ALA A 1 114 ? 4.960 -7.193 -6.774 1.00 76.50 114 ALA A CA 1
ATOM 841 C C . ALA A 1 114 ? 4.017 -7.717 -5.680 1.00 76.50 114 ALA A C 1
ATOM 843 O O . ALA A 1 114 ? 3.675 -6.980 -4.756 1.00 76.50 114 ALA A O 1
ATOM 844 N N . ARG A 1 115 ? 3.615 -8.994 -5.739 1.00 78.00 115 ARG A N 1
ATOM 845 C CA . ARG A 1 115 ? 2.809 -9.645 -4.694 1.00 78.00 115 ARG A CA 1
ATOM 846 C C . ARG A 1 115 ? 3.529 -9.732 -3.365 1.00 78.00 115 ARG A C 1
ATOM 848 O O . ARG A 1 115 ? 2.908 -9.436 -2.348 1.00 78.00 115 ARG A O 1
ATOM 855 N N . GLU A 1 116 ? 4.793 -10.129 -3.368 1.00 83.06 116 GLU A N 1
ATOM 856 C CA . GLU A 1 116 ? 5.598 -10.220 -2.152 1.00 83.06 116 GLU A CA 1
ATOM 857 C C . GLU A 1 116 ? 5.705 -8.849 -1.471 1.00 83.06 116 GLU A C 1
ATOM 859 O O . GLU A 1 116 ? 5.365 -8.701 -0.293 1.00 83.06 116 GLU A O 1
ATOM 864 N N . ARG A 1 117 ? 6.057 -7.815 -2.245 1.00 83.62 117 ARG A N 1
ATOM 865 C CA . ARG A 1 117 ? 6.172 -6.429 -1.764 1.00 83.62 117 ARG A CA 1
ATOM 866 C C . ARG A 1 117 ? 4.846 -5.878 -1.248 1.00 83.62 117 ARG A C 1
ATOM 868 O O . ARG A 1 117 ? 4.799 -5.268 -0.181 1.00 83.62 117 ARG A O 1
ATOM 875 N N . ALA A 1 118 ? 3.755 -6.121 -1.971 1.00 81.56 118 ALA A N 1
ATOM 876 C CA . ALA A 1 118 ? 2.414 -5.725 -1.553 1.00 81.56 118 ALA A CA 1
ATOM 877 C C . ALA A 1 118 ? 1.971 -6.432 -0.270 1.00 81.56 118 ALA A C 1
ATOM 879 O O . ALA A 1 118 ? 1.402 -5.816 0.629 1.00 81.56 118 ALA A O 1
ATOM 880 N N . GLY A 1 119 ? 2.248 -7.733 -0.185 1.00 85.75 119 GLY A N 1
ATOM 881 C CA . GLY A 1 119 ? 1.911 -8.564 0.960 1.00 85.75 119 GLY A CA 1
ATOM 882 C C . GLY A 1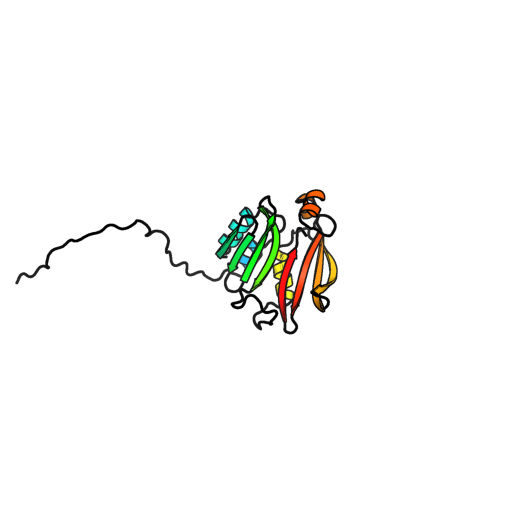 119 ? 2.597 -8.095 2.237 1.00 85.75 119 GLY A C 1
ATOM 883 O O . GLY A 1 119 ? 1.984 -8.154 3.298 1.00 85.75 119 GLY A O 1
ATOM 884 N N . ALA A 1 120 ? 3.813 -7.548 2.143 1.00 89.69 120 ALA A N 1
ATOM 885 C CA . ALA A 1 120 ? 4.507 -6.985 3.297 1.00 89.69 120 ALA A CA 1
ATOM 886 C C . ALA A 1 120 ? 3.717 -5.840 3.955 1.00 89.69 120 ALA A C 1
ATOM 888 O O . ALA A 1 120 ? 3.720 -5.723 5.174 1.00 89.69 120 ALA A O 1
ATOM 889 N N . TRP A 1 121 ? 2.985 -5.031 3.189 1.00 88.69 121 TRP A N 1
ATOM 890 C CA . TRP A 1 121 ? 2.179 -3.933 3.734 1.00 88.69 121 TRP A CA 1
ATOM 891 C C . TRP A 1 121 ? 0.926 -4.395 4.475 1.00 88.69 121 TRP A C 1
ATOM 893 O O . TRP A 1 121 ? 0.450 -3.689 5.373 1.00 88.69 121 TRP A O 1
ATOM 903 N N . LEU A 1 122 ? 0.403 -5.570 4.124 1.00 86.19 122 LEU A N 1
ATOM 904 C CA . LEU A 1 122 ? -0.803 -6.098 4.738 1.00 86.19 122 LEU A CA 1
ATOM 905 C C . LEU A 1 122 ? -0.602 -6.368 6.237 1.00 86.19 122 LEU A C 1
ATOM 907 O O . LEU A 1 122 ? 0.458 -6.836 6.663 1.00 86.19 122 LEU A O 1
ATOM 911 N N . PRO A 1 123 ? -1.642 -6.138 7.052 1.00 85.50 123 PRO A N 1
ATOM 912 C CA . PRO A 1 123 ? -1.694 -6.658 8.410 1.00 85.50 123 PRO A CA 1
ATOM 913 C C . PRO A 1 123 ? -1.451 -8.170 8.450 1.00 85.50 123 PRO A C 1
ATOM 915 O O . PRO A 1 123 ? -1.849 -8.903 7.546 1.00 85.50 123 PRO A O 1
ATOM 918 N N . ARG A 1 124 ? -0.869 -8.662 9.549 1.00 88.38 124 ARG A N 1
ATOM 919 C CA . ARG A 1 124 ? -0.578 -10.098 9.724 1.00 88.38 124 ARG A CA 1
ATOM 920 C C . ARG A 1 124 ? -1.818 -10.994 9.711 1.00 88.38 124 ARG A C 1
ATOM 922 O O . ARG A 1 124 ? -1.699 -12.175 9.415 1.00 88.38 124 ARG A O 1
ATOM 929 N N . ASP A 1 125 ? -2.977 -10.453 10.067 1.00 89.44 125 ASP A N 1
ATOM 930 C CA . ASP A 1 125 ? -4.258 -11.161 10.089 1.00 89.44 125 ASP A CA 1
ATOM 931 C C . ASP A 1 125 ? -5.027 -11.057 8.759 1.00 89.44 125 ASP A C 1
ATOM 933 O O . ASP A 1 125 ? -6.143 -11.564 8.653 1.00 89.44 125 ASP A O 1
ATOM 937 N N . ALA A 1 126 ? -4.453 -10.401 7.743 1.00 88.12 126 ALA A N 1
ATOM 938 C CA . ALA A 1 126 ? -5.071 -10.281 6.434 1.00 88.12 126 ALA A CA 1
ATOM 939 C C . ALA A 1 126 ? -5.134 -11.645 5.732 1.00 88.12 126 ALA A C 1
ATOM 941 O O . ALA A 1 126 ? -4.120 -12.219 5.336 1.00 88.12 126 ALA A O 1
ATOM 942 N N . ALA A 1 127 ? -6.348 -12.145 5.518 1.00 90.12 127 ALA A N 1
ATOM 943 C CA . ALA A 1 127 ? -6.599 -13.397 4.820 1.00 90.12 127 ALA A CA 1
ATOM 944 C C . ALA A 1 127 ? -7.151 -13.135 3.415 1.00 90.12 127 ALA A C 1
ATOM 946 O O . ALA A 1 127 ? -8.168 -12.446 3.260 1.00 90.12 127 ALA A O 1
ATOM 947 N N . ARG A 1 128 ? -6.516 -13.717 2.388 1.00 89.88 128 ARG A N 1
ATOM 948 C CA . ARG A 1 128 ? -7.001 -13.639 1.003 1.00 89.88 128 ARG A CA 1
ATOM 949 C C . ARG A 1 128 ? -8.382 -14.287 0.905 1.00 89.88 128 ARG A C 1
ATOM 951 O O . ARG A 1 128 ? -8.552 -15.445 1.266 1.00 89.88 128 ARG A O 1
ATOM 958 N N . GLN A 1 129 ? -9.345 -13.538 0.389 1.00 90.00 129 GLN A N 1
ATOM 959 C CA . GLN A 1 129 ? -10.717 -13.982 0.168 1.00 90.00 129 GLN A CA 1
ATOM 960 C C . GLN A 1 129 ? -10.873 -14.568 -1.230 1.00 90.00 129 GLN A C 1
ATOM 962 O O . GLN A 1 129 ? -11.292 -15.708 -1.397 1.00 90.00 129 GLN A O 1
ATOM 967 N N . ARG A 1 130 ? -10.524 -13.779 -2.248 1.00 87.38 130 ARG A N 1
ATOM 968 C CA . ARG A 1 130 ? -10.664 -14.170 -3.649 1.00 87.38 130 ARG A CA 1
ATOM 969 C C . ARG A 1 130 ? -9.722 -13.383 -4.545 1.00 87.38 130 ARG A C 1
ATOM 971 O O . ARG A 1 130 ? -9.146 -12.379 -4.130 1.00 87.38 130 ARG A O 1
ATOM 978 N N . ARG A 1 131 ? -9.623 -13.860 -5.779 1.00 88.69 131 ARG A N 1
ATOM 979 C CA . ARG A 1 131 ? -8.920 -13.237 -6.892 1.00 88.69 131 ARG A CA 1
ATOM 980 C C . ARG A 1 131 ? -9.922 -12.978 -8.003 1.00 88.69 131 ARG A C 1
ATOM 982 O O . ARG A 1 131 ? -10.709 -13.866 -8.320 1.00 88.69 131 ARG A O 1
ATOM 989 N N . GLU A 1 132 ? -9.876 -11.798 -8.597 1.00 86.50 132 GLU A N 1
ATOM 990 C CA . GLU A 1 132 ? -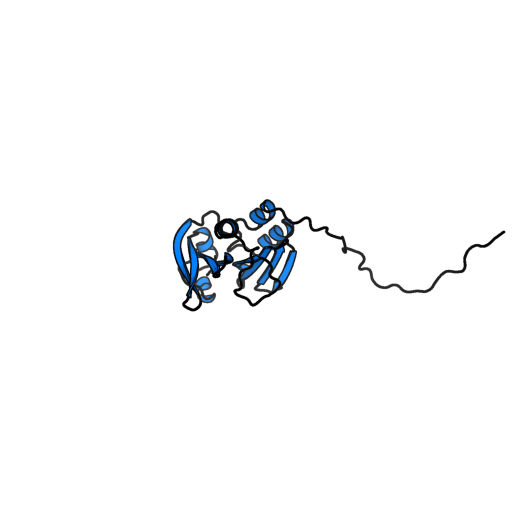10.767 -11.421 -9.692 1.00 86.50 132 GLU A CA 1
ATOM 991 C C . GLU A 1 132 ? -10.026 -10.607 -10.762 1.00 86.50 132 GLU A C 1
ATOM 993 O O . GLU A 1 132 ? -8.983 -10.015 -10.468 1.00 86.50 132 GLU A O 1
ATOM 998 N N . PRO A 1 133 ? -10.517 -10.583 -12.013 1.00 83.38 133 PRO A N 1
ATOM 999 C CA . PRO A 1 133 ? -9.978 -9.697 -13.034 1.00 83.38 133 PRO A CA 1
ATOM 1000 C C . PRO A 1 133 ? -10.114 -8.233 -12.611 1.00 83.38 133 PRO A C 1
ATOM 1002 O O . PRO A 1 133 ? -11.146 -7.820 -12.080 1.00 83.38 133 PRO A O 1
ATOM 1005 N N . PHE A 1 134 ? -9.083 -7.440 -12.878 1.00 77.25 134 PHE A N 1
ATOM 1006 C CA . PHE A 1 134 ? -9.138 -5.992 -12.755 1.00 77.25 134 PHE A CA 1
ATOM 1007 C C . PHE A 1 134 ? -9.329 -5.372 -14.137 1.00 77.25 134 PHE A C 1
ATOM 1009 O O . PHE A 1 134 ? -8.570 -5.659 -15.065 1.00 77.25 134 PHE A O 1
ATOM 1016 N N . VAL A 1 135 ? -10.345 -4.521 -14.259 1.00 74.06 135 VAL A N 1
ATOM 1017 C CA . VAL A 1 135 ? -10.672 -3.778 -15.478 1.00 74.06 135 VAL A CA 1
ATOM 1018 C C . VAL A 1 135 ? -10.437 -2.299 -15.206 1.00 74.06 135 VAL A C 1
ATOM 1020 O O . VAL A 1 135 ? -10.909 -1.770 -14.200 1.00 74.06 135 VAL A O 1
ATOM 1023 N N . PHE A 1 136 ? -9.721 -1.630 -16.105 1.00 67.00 136 PHE A N 1
ATOM 1024 C CA . PHE A 1 136 ? -9.495 -0.190 -16.058 1.00 67.00 136 PHE A CA 1
ATOM 1025 C C . PHE A 1 136 ? -9.876 0.417 -17.403 1.00 67.00 136 PHE A C 1
ATOM 1027 O O . PHE A 1 136 ? -9.405 -0.054 -18.435 1.00 67.00 136 PHE A O 1
ATOM 1034 N N . ARG A 1 137 ? -10.720 1.460 -17.390 1.00 66.00 137 ARG A N 1
ATOM 1035 C CA . ARG A 1 137 ? -11.235 2.112 -18.612 1.00 66.00 137 ARG A CA 1
ATOM 1036 C C . ARG A 1 137 ? -11.756 1.089 -19.634 1.00 66.00 137 ARG A C 1
ATOM 1038 O O . ARG A 1 137 ? -11.368 1.111 -20.796 1.00 66.00 137 ARG A O 1
ATOM 1045 N N . ASP A 1 138 ? -12.567 0.151 -19.145 1.00 70.81 138 ASP A N 1
ATOM 1046 C CA . ASP A 1 138 ? -13.226 -0.904 -19.929 1.00 70.81 138 ASP A CA 1
ATOM 1047 C C . ASP A 1 138 ? -12.294 -1.931 -20.599 1.00 70.81 138 ASP A C 1
ATOM 1049 O O . ASP A 1 138 ? -12.747 -2.768 -21.378 1.00 70.81 138 ASP A O 1
ATOM 1053 N N . ALA A 1 139 ? -11.003 -1.937 -20.249 1.00 65.69 139 ALA A N 1
ATOM 1054 C CA . ALA A 1 139 ? -10.034 -2.920 -20.720 1.00 65.69 139 ALA A CA 1
ATOM 1055 C C . ALA A 1 139 ? -9.524 -3.815 -19.574 1.00 65.69 139 ALA A C 1
ATOM 1057 O O . ALA A 1 139 ? -9.304 -3.321 -18.460 1.00 65.69 139 ALA A O 1
ATOM 1058 N N . PRO A 1 140 ? -9.287 -5.121 -19.819 1.00 69.69 140 PRO A N 1
ATOM 1059 C CA . PRO A 1 140 ? -8.563 -5.974 -18.884 1.00 69.69 140 PRO A CA 1
ATOM 1060 C C . PRO A 1 140 ? -7.197 -5.359 -18.576 1.00 69.69 140 PRO A C 1
ATOM 1062 O O . PRO A 1 140 ? -6.358 -5.204 -19.460 1.00 69.69 140 PRO A O 1
ATOM 1065 N N . ALA A 1 141 ? -6.999 -4.988 -17.318 1.00 68.88 141 ALA A N 1
ATOM 1066 C CA . ALA A 1 141 ? -5.797 -4.319 -16.848 1.00 68.88 141 ALA A CA 1
ATOM 1067 C C . ALA A 1 141 ? -4.954 -5.236 -15.959 1.00 68.88 141 ALA A C 1
ATOM 1069 O O . ALA A 1 141 ? -3.755 -5.033 -15.846 1.00 68.88 141 ALA A O 1
ATOM 1070 N N . GLY A 1 142 ? -5.539 -6.275 -15.359 1.00 76.12 142 GLY A N 1
ATOM 1071 C CA . GLY A 1 142 ? -4.781 -7.302 -14.652 1.00 76.12 142 GLY A CA 1
ATOM 1072 C C . GLY A 1 142 ? -5.628 -8.087 -13.665 1.00 76.12 142 GLY A C 1
ATOM 1073 O O . GLY A 1 142 ? -6.713 -8.564 -13.994 1.00 76.12 142 GLY A O 1
ATOM 1074 N N . VAL A 1 143 ? -5.121 -8.233 -12.447 1.00 79.25 143 VAL A N 1
ATOM 1075 C CA . VAL A 1 143 ? -5.698 -9.056 -11.387 1.00 79.25 143 VAL A CA 1
ATOM 1076 C C . VAL A 1 143 ? -5.851 -8.226 -10.119 1.00 79.25 143 VAL A C 1
ATOM 1078 O O . VAL A 1 143 ? -4.964 -7.467 -9.749 1.00 79.25 143 VAL A O 1
ATOM 1081 N N . ARG A 1 144 ? -6.951 -8.413 -9.401 1.00 84.25 144 ARG A N 1
ATOM 1082 C CA . ARG A 1 144 ? -7.165 -7.867 -8.064 1.00 84.25 144 ARG A CA 1
ATOM 1083 C C . ARG A 1 144 ? -7.293 -9.009 -7.065 1.00 84.25 144 ARG A C 1
ATOM 1085 O O . ARG A 1 144 ? -8.161 -9.870 -7.210 1.00 84.25 144 ARG A O 1
ATOM 1092 N N . ASP A 1 145 ? -6.429 -9.016 -6.056 1.00 85.75 145 ASP A N 1
ATOM 1093 C CA . ASP A 1 145 ? -6.554 -9.902 -4.901 1.00 85.75 145 ASP A CA 1
ATOM 1094 C C . ASP A 1 145 ? -7.263 -9.153 -3.773 1.00 85.75 145 ASP A C 1
ATOM 1096 O O . ASP A 1 145 ? -6.875 -8.050 -3.389 1.00 85.75 145 ASP A O 1
ATOM 1100 N N . LEU A 1 146 ? -8.318 -9.758 -3.236 1.00 85.56 146 LEU A N 1
ATOM 1101 C CA . LEU A 1 146 ? -9.075 -9.212 -2.118 1.00 85.56 146 LEU A CA 1
ATOM 1102 C C . LEU A 1 146 ? -8.682 -9.920 -0.830 1.00 85.56 146 LEU A C 1
ATOM 1104 O O . LEU A 1 146 ? -8.618 -11.150 -0.780 1.00 85.56 146 LEU A O 1
ATOM 1108 N N . PHE A 1 147 ? -8.479 -9.143 0.223 1.00 87.31 147 PHE A N 1
ATOM 1109 C CA . PHE A 1 147 ? -8.086 -9.590 1.550 1.00 87.31 147 PHE A CA 1
ATOM 1110 C C . PHE A 1 147 ? -9.059 -9.059 2.591 1.00 87.31 147 PHE A C 1
ATOM 1112 O O . PHE A 1 147 ? -9.654 -7.998 2.422 1.00 87.31 147 PHE A O 1
ATOM 1119 N N . ARG A 1 148 ? -9.193 -9.785 3.697 1.00 86.50 148 ARG A N 1
ATOM 1120 C CA . ARG A 1 148 ? -9.959 -9.340 4.858 1.00 86.50 148 ARG A CA 1
ATOM 1121 C C . ARG A 1 148 ? -9.079 -9.363 6.095 1.00 86.50 148 ARG A C 1
ATOM 1123 O O . ARG A 1 148 ? -8.454 -10.384 6.357 1.00 86.50 148 ARG A O 1
ATOM 1130 N N . SER A 1 149 ? -9.060 -8.266 6.844 1.00 85.81 149 SER A N 1
ATOM 1131 C CA . SER A 1 149 ? -8.342 -8.136 8.116 1.00 85.81 149 SER A CA 1
ATOM 1132 C C . SER A 1 149 ? -9.305 -7.633 9.198 1.00 85.81 149 SER A C 1
ATOM 1134 O O . SER A 1 149 ? -9.800 -6.504 9.105 1.00 85.81 149 SER A O 1
ATOM 1136 N N . PRO A 1 150 ? -9.599 -8.455 10.221 1.00 83.94 150 PRO A N 1
ATOM 1137 C CA . PRO A 1 150 ? -10.294 -8.010 11.426 1.00 83.94 150 PRO A CA 1
ATOM 1138 C C . PRO A 1 150 ? -9.649 -6.785 12.085 1.00 83.94 150 PRO A C 1
ATOM 1140 O O . PRO A 1 150 ? -10.364 -5.886 12.519 1.00 83.94 150 PRO A O 1
ATOM 1143 N N . ALA A 1 151 ? -8.318 -6.711 12.122 1.00 80.62 151 ALA A N 1
ATOM 1144 C CA . ALA A 1 151 ? -7.591 -5.582 12.687 1.00 80.62 151 ALA A CA 1
ATOM 1145 C C . ALA A 1 151 ? -7.830 -4.287 11.900 1.00 80.62 151 ALA A C 1
ATOM 1147 O O . ALA A 1 151 ? -8.004 -3.240 12.510 1.00 80.62 151 ALA A O 1
ATOM 1148 N N . LEU A 1 152 ? -7.911 -4.327 10.566 1.00 77.19 152 LEU A N 1
ATOM 1149 C CA . LEU A 1 152 ? -8.272 -3.133 9.789 1.00 77.19 152 LEU A CA 1
ATOM 1150 C C . LEU A 1 152 ? -9.726 -2.711 10.002 1.00 77.19 152 LEU A C 1
ATOM 1152 O O . LEU A 1 152 ? -10.013 -1.515 10.009 1.00 77.19 152 LEU A O 1
ATOM 1156 N N . ALA A 1 153 ? -10.634 -3.665 10.220 1.00 74.81 153 ALA A N 1
ATOM 1157 C CA . ALA A 1 153 ? -12.047 -3.369 10.459 1.00 74.81 153 ALA A CA 1
ATOM 1158 C C . ALA A 1 153 ? -12.289 -2.540 11.733 1.00 74.81 153 ALA A C 1
ATOM 1160 O O . ALA A 1 153 ? -13.325 -1.891 11.844 1.00 74.81 153 ALA A O 1
ATOM 1161 N N .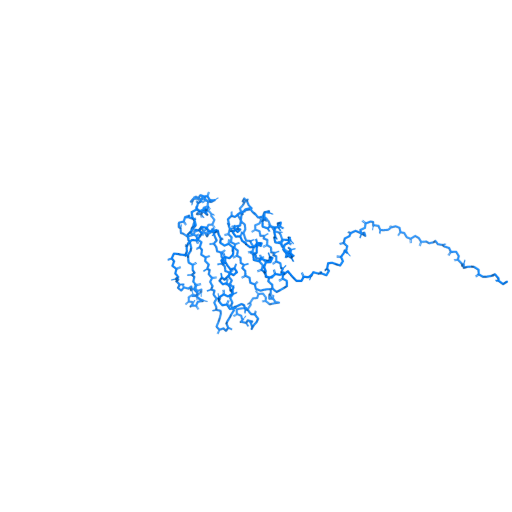 THR A 1 154 ? -11.358 -2.555 12.692 1.00 73.31 154 THR A N 1
ATOM 1162 C CA . THR A 1 154 ? -11.465 -1.785 13.943 1.00 73.31 154 THR A CA 1
ATOM 1163 C C . THR A 1 154 ? -10.793 -0.415 13.871 1.00 73.31 154 THR A C 1
ATOM 1165 O O . THR A 1 154 ? -11.025 0.425 14.737 1.00 73.31 154 THR A O 1
ATOM 1168 N N . VAL A 1 155 ? -9.968 -0.173 12.847 1.00 67.12 155 VAL A N 1
ATOM 1169 C CA . VAL A 1 155 ? -9.169 1.052 12.711 1.00 67.12 155 VAL A CA 1
ATOM 1170 C C . VAL A 1 155 ? -9.975 2.207 12.116 1.00 67.12 155 VAL A C 1
ATOM 1172 O O . VAL A 1 155 ? -9.725 3.357 12.475 1.00 67.12 155 VAL A O 1
ATOM 1175 N N . ILE A 1 156 ? -10.937 1.918 11.235 1.00 61.25 156 ILE A N 1
ATOM 1176 C CA . ILE A 1 156 ? -11.836 2.907 10.625 1.00 61.25 156 ILE A CA 1
ATOM 1177 C C . ILE A 1 156 ? -13.274 2.406 10.743 1.00 61.25 156 ILE A C 1
ATOM 1179 O O . ILE A 1 156 ? -13.587 1.294 10.319 1.00 61.25 156 ILE A O 1
ATOM 1183 N N . SER A 1 157 ? -14.150 3.225 11.332 1.00 59.34 157 SER A N 1
ATOM 1184 C CA . SER A 1 157 ? -15.571 2.885 11.456 1.00 59.34 157 SER A CA 1
ATOM 1185 C C . SER A 1 157 ? -16.254 2.874 10.086 1.00 59.34 157 SER A C 1
ATOM 1187 O O . SER A 1 157 ? -15.825 3.566 9.165 1.00 59.34 157 SER A O 1
ATOM 1189 N N . ALA A 1 158 ? -17.364 2.145 9.943 1.00 60.22 158 ALA A N 1
ATOM 1190 C CA . ALA A 1 158 ? -18.121 2.101 8.685 1.00 60.22 158 ALA A CA 1
ATOM 1191 C C . ALA A 1 158 ? -18.577 3.495 8.193 1.00 60.22 158 ALA A C 1
ATOM 1193 O O . ALA A 1 158 ? -18.743 3.707 6.997 1.00 60.22 158 ALA A O 1
ATOM 1194 N N . THR A 1 159 ? -18.746 4.459 9.101 1.00 59.62 159 THR A N 1
ATOM 1195 C CA . THR A 1 159 ? -19.102 5.846 8.767 1.00 59.62 159 THR A CA 1
ATOM 1196 C C . THR A 1 159 ? -17.926 6.593 8.137 1.00 59.62 159 THR A C 1
ATOM 1198 O O . THR A 1 159 ? -18.065 7.159 7.058 1.00 59.62 159 THR A O 1
ATOM 1201 N N . GLN A 1 160 ? -16.745 6.513 8.759 1.00 58.66 160 GLN A N 1
ATOM 1202 C CA . GLN A 1 160 ? -15.507 7.085 8.216 1.00 58.66 160 GLN A CA 1
ATOM 1203 C C . GLN A 1 160 ? -15.106 6.411 6.898 1.00 58.66 160 GLN A C 1
ATOM 1205 O O . GLN A 1 160 ? -14.521 7.038 6.024 1.00 58.66 160 GLN A O 1
ATOM 1210 N N . TYR A 1 161 ? -15.452 5.132 6.751 1.00 56.16 161 TYR A N 1
ATOM 1211 C CA . TYR A 1 161 ? -15.296 4.360 5.527 1.00 56.16 161 TYR A CA 1
ATOM 1212 C C . TYR A 1 161 ? -16.049 5.054 4.371 1.00 56.16 161 TYR A C 1
ATOM 1214 O O . TYR A 1 161 ? -15.421 5.534 3.432 1.00 56.16 161 TYR A O 1
ATOM 1222 N N . VAL A 1 162 ? -17.370 5.248 4.477 1.00 57.53 162 VAL A N 1
ATOM 1223 C CA . VAL A 1 162 ? -18.187 5.890 3.420 1.00 57.53 162 VAL A CA 1
ATOM 1224 C C . VAL A 1 162 ? -17.767 7.339 3.133 1.00 57.53 162 VAL A C 1
ATOM 1226 O O . VAL A 1 162 ? -17.678 7.729 1.969 1.00 57.53 162 VAL A O 1
ATOM 1229 N N . GLU A 1 163 ? -17.454 8.130 4.163 1.00 58.91 163 GLU A N 1
ATOM 1230 C CA . GLU A 1 163 ? -17.011 9.529 4.017 1.00 58.91 163 GLU A CA 1
ATOM 1231 C C . GLU A 1 163 ? -15.706 9.677 3.215 1.00 58.91 163 GLU A C 1
ATOM 1233 O O . GLU A 1 163 ? -15.440 10.733 2.638 1.00 58.91 163 GLU A O 1
ATOM 1238 N N . HIS A 1 164 ? -14.894 8.620 3.140 1.00 54.34 164 HIS A N 1
ATOM 1239 C CA . HIS A 1 164 ? -13.647 8.597 2.380 1.00 54.34 164 HIS A CA 1
ATOM 1240 C C . HIS A 1 164 ? -13.788 8.057 0.945 1.00 54.34 164 HIS A C 1
ATOM 1242 O O . HIS A 1 164 ? -12.774 7.933 0.258 1.00 54.34 164 HIS A O 1
ATOM 1248 N N . GLY A 1 165 ? -15.016 7.815 0.462 1.00 51.47 165 GLY A N 1
ATOM 1249 C CA . GLY A 1 165 ? -15.273 7.331 -0.903 1.00 51.47 165 GLY A CA 1
ATOM 1250 C C . GLY A 1 165 ? -15.107 5.818 -1.063 1.00 51.47 165 GLY A C 1
ATOM 1251 O O . GLY A 1 165 ? -14.865 5.327 -2.167 1.00 51.47 165 GLY A O 1
ATOM 1252 N N . ALA A 1 166 ? -15.232 5.096 0.047 1.00 55.16 166 ALA A N 1
ATOM 1253 C CA . ALA A 1 166 ? -15.047 3.665 0.138 1.00 55.16 166 ALA A CA 1
ATOM 1254 C C . ALA A 1 166 ? -16.102 2.806 -0.532 1.00 55.16 166 ALA A C 1
ATOM 1256 O O . ALA A 1 166 ? -17.291 3.120 -0.518 1.00 55.16 166 ALA A O 1
ATOM 1257 N N . THR A 1 167 ? -15.677 1.633 -1.010 1.00 53.34 167 THR A N 1
ATOM 1258 C CA . THR A 1 167 ? -16.593 0.592 -1.491 1.00 53.34 167 THR A CA 1
ATOM 1259 C C . THR A 1 167 ? -16.245 -0.760 -0.870 1.00 53.34 167 THR A C 1
ATOM 1261 O O . THR A 1 167 ? -15.127 -1.249 -0.995 1.00 53.34 167 THR A O 1
ATOM 1264 N N . GLY A 1 168 ? -17.221 -1.384 -0.202 1.00 63.47 168 GLY A N 1
ATOM 1265 C CA . GLY A 1 168 ? -17.063 -2.687 0.457 1.00 63.47 168 GLY A CA 1
ATOM 1266 C C . GLY A 1 168 ? -17.424 -2.677 1.949 1.00 63.47 168 GLY A C 1
ATOM 1267 O O . GLY A 1 168 ? -17.954 -1.691 2.455 1.00 63.47 168 GLY A O 1
ATOM 1268 N N . PRO A 1 169 ? -17.216 -3.795 2.667 1.00 68.25 169 PRO A N 1
ATOM 1269 C CA . PRO A 1 169 ? -17.333 -3.839 4.119 1.00 68.25 169 PRO A CA 1
ATOM 1270 C C . PRO A 1 169 ? -16.029 -3.379 4.806 1.00 68.25 169 PRO A C 1
ATOM 1272 O O . PRO A 1 169 ? -14.944 -3.628 4.274 1.00 68.25 169 PRO A O 1
ATOM 1275 N N . PRO A 1 170 ? -16.098 -2.822 6.031 1.00 73.06 170 PRO A N 1
ATOM 1276 C CA . PRO A 1 170 ? -14.913 -2.513 6.831 1.00 73.06 170 PRO A CA 1
ATOM 1277 C C . PRO A 1 170 ? -13.941 -3.697 6.954 1.00 73.06 170 PRO A C 1
ATOM 1279 O O . PRO A 1 170 ? -14.349 -4.853 7.121 1.00 73.06 170 PRO A O 1
ATOM 1282 N N . GLY A 1 171 ? -12.642 -3.398 6.879 1.00 74.06 171 GLY A N 1
ATOM 1283 C CA . GLY A 1 171 ? -11.563 -4.390 6.925 1.00 74.06 171 GLY A CA 1
ATOM 1284 C C . GLY A 1 171 ? -11.321 -5.145 5.617 1.00 74.06 171 GLY A C 1
ATOM 1285 O O . GLY A 1 171 ? -10.504 -6.070 5.604 1.00 74.06 171 GLY A O 1
ATOM 1286 N N . LEU A 1 172 ? -12.009 -4.786 4.527 1.00 76.88 172 LEU A N 1
ATOM 1287 C CA . LEU A 1 172 ? -11.635 -5.213 3.184 1.00 76.88 172 LEU A CA 1
ATOM 1288 C C . LEU A 1 172 ? -10.398 -4.430 2.724 1.00 76.88 172 LEU A C 1
ATOM 1290 O O . LEU A 1 172 ? -10.374 -3.204 2.761 1.00 76.88 172 LEU A O 1
ATOM 1294 N N . CYS A 1 173 ? -9.391 -5.156 2.255 1.00 78.81 173 CYS A N 1
ATOM 1295 C CA . CYS A 1 173 ? -8.248 -4.606 1.545 1.00 78.81 173 CYS A CA 1
ATOM 1296 C C . CYS A 1 173 ? -8.237 -5.177 0.128 1.00 78.81 173 CYS A C 1
ATOM 1298 O O . CYS A 1 173 ? -8.451 -6.374 -0.067 1.00 78.81 173 CYS A O 1
ATOM 1300 N N . ALA A 1 174 ? -7.946 -4.345 -0.861 1.00 78.88 174 ALA A N 1
ATOM 1301 C CA . ALA A 1 174 ? -7.714 -4.787 -2.226 1.00 78.88 174 ALA A CA 1
ATOM 1302 C C . ALA A 1 174 ? -6.259 -4.531 -2.594 1.00 78.88 174 ALA A C 1
ATOM 1304 O O . ALA A 1 174 ? -5.739 -3.441 -2.372 1.00 78.88 174 ALA A O 1
ATOM 1305 N N . ILE A 1 175 ? -5.616 -5.529 -3.185 1.00 80.38 175 ILE A N 1
ATOM 1306 C CA . ILE A 1 175 ? -4.360 -5.336 -3.887 1.00 80.38 175 ILE A CA 1
ATOM 1307 C C . ILE A 1 175 ? -4.658 -5.470 -5.365 1.00 80.38 175 ILE A C 1
ATOM 1309 O O . ILE A 1 175 ? -5.036 -6.541 -5.841 1.00 80.38 175 ILE A O 1
ATOM 1313 N N . THR A 1 176 ? -4.513 -4.365 -6.080 1.00 74.25 176 THR A N 1
ATOM 1314 C CA . THR A 1 176 ? -4.686 -4.345 -7.524 1.00 74.25 176 THR A CA 1
ATOM 1315 C C . THR A 1 176 ? -3.322 -4.425 -8.178 1.00 74.25 176 THR A C 1
ATOM 1317 O O . THR A 1 176 ? -2.471 -3.560 -7.973 1.00 74.25 176 THR A O 1
ATOM 1320 N N . TYR A 1 177 ? -3.145 -5.475 -8.969 1.00 71.75 177 TYR A N 1
ATOM 1321 C CA . TYR A 1 177 ? -2.016 -5.676 -9.854 1.00 71.75 177 TYR A CA 1
ATOM 1322 C C . TYR A 1 177 ? -2.526 -5.411 -11.257 1.00 71.75 177 TYR A C 1
ATOM 1324 O O . TYR A 1 177 ? -3.322 -6.192 -11.779 1.00 71.75 177 TYR A O 1
ATOM 1332 N N . TYR A 1 178 ? -2.093 -4.328 -11.882 1.00 63.03 178 TYR A N 1
ATOM 1333 C CA . TYR A 1 178 ? -2.320 -4.192 -13.309 1.00 63.03 178 TYR A CA 1
ATOM 1334 C C . TYR A 1 178 ? -1.012 -4.361 -14.053 1.00 63.03 178 TYR A C 1
ATOM 1336 O O . TYR A 1 178 ? -0.003 -3.766 -13.692 1.00 63.03 178 TYR A O 1
ATOM 1344 N N . GLN A 1 179 ? -1.060 -5.244 -15.043 1.00 54.94 179 GLN A N 1
ATOM 1345 C CA . GLN A 1 179 ? 0.027 -5.564 -15.937 1.00 54.94 179 GLN A CA 1
ATOM 1346 C C . GLN A 1 179 ? -0.306 -4.869 -17.250 1.00 54.94 179 GLN A C 1
ATOM 1348 O O . GLN A 1 179 ? -1.312 -5.170 -17.892 1.00 54.94 179 GLN A O 1
ATOM 1353 N N . THR A 1 180 ? 0.500 -3.888 -17.634 1.00 48.53 180 THR A N 1
ATOM 1354 C CA . THR A 1 180 ? 0.379 -3.309 -18.974 1.00 48.53 180 THR A CA 1
ATOM 1355 C C . THR A 1 180 ? 0.799 -4.354 -20.014 1.00 48.53 180 THR A C 1
ATOM 1357 O O . THR A 1 180 ? 1.452 -5.348 -19.683 1.00 48.53 180 THR A O 1
ATOM 1360 N N . SER A 1 181 ? 0.437 -4.152 -21.283 1.00 39.69 181 SER A N 1
ATOM 1361 C CA . SER A 1 181 ? 0.605 -5.128 -22.375 1.00 39.69 181 SER A CA 1
ATOM 1362 C C . SER A 1 181 ? 2.042 -5.617 -22.644 1.00 39.69 181 SER A C 1
ATOM 1364 O O . SER A 1 181 ? 2.213 -6.484 -23.497 1.00 39.69 181 SER A O 1
ATOM 1366 N N . ALA A 1 182 ? 3.064 -5.140 -21.919 1.00 39.22 182 ALA A N 1
ATOM 1367 C CA . ALA A 1 182 ? 4.403 -5.740 -21.937 1.00 39.22 182 ALA A CA 1
ATOM 1368 C C . ALA A 1 182 ? 5.129 -5.808 -20.572 1.00 39.22 182 ALA A C 1
ATOM 1370 O O . ALA A 1 182 ? 6.355 -5.796 -20.543 1.00 39.22 182 ALA A O 1
ATOM 1371 N N . GLY A 1 183 ? 4.410 -5.945 -19.447 1.00 35.56 183 GLY A N 1
ATOM 1372 C CA . GLY A 1 183 ? 5.003 -6.571 -18.249 1.00 35.56 183 GLY A CA 1
ATOM 1373 C C . GLY A 1 183 ? 5.225 -5.722 -16.993 1.00 35.56 183 GLY A C 1
ATOM 1374 O O . GLY A 1 183 ? 5.833 -6.239 -16.063 1.00 35.56 183 GLY A O 1
ATOM 1375 N N . GLY A 1 184 ? 4.711 -4.491 -16.909 1.00 40.53 184 GLY A N 1
ATOM 1376 C CA . GLY A 1 184 ? 4.911 -3.641 -15.728 1.00 40.53 184 GLY A CA 1
ATOM 1377 C C . GLY A 1 184 ? 3.797 -3.678 -14.688 1.00 40.53 184 GLY A C 1
ATOM 1378 O O . GLY A 1 184 ? 2.634 -3.578 -15.073 1.00 40.53 184 GLY A O 1
ATOM 1379 N N . VAL A 1 185 ? 4.141 -3.767 -13.393 1.00 50.19 185 VAL A N 1
ATOM 1380 C CA . VAL A 1 185 ? 3.182 -3.771 -12.271 1.00 50.19 185 VAL A CA 1
ATOM 1381 C C . VAL A 1 185 ? 3.220 -2.448 -11.511 1.00 50.19 185 VAL A C 1
ATOM 1383 O O . VAL A 1 185 ? 4.169 -2.165 -10.783 1.00 50.19 185 VAL A O 1
ATOM 1386 N N . VAL A 1 186 ? 2.155 -1.655 -11.619 1.00 54.59 186 VAL A N 1
ATOM 1387 C CA . VAL A 1 186 ? 1.862 -0.636 -10.604 1.00 54.59 186 VAL A CA 1
ATOM 1388 C C . VAL A 1 186 ? 0.930 -1.264 -9.593 1.00 54.59 186 VAL A C 1
ATOM 1390 O O . VAL A 1 186 ? -0.078 -1.891 -9.935 1.00 54.59 186 VAL A O 1
ATOM 1393 N N . LEU A 1 187 ? 1.302 -1.104 -8.334 1.00 64.12 187 LEU A N 1
ATOM 1394 C CA . LEU A 1 187 ? 0.605 -1.719 -7.239 1.00 64.12 187 LEU A CA 1
ATOM 1395 C C . LEU A 1 187 ? -0.180 -0.659 -6.497 1.00 64.12 187 LEU A C 1
ATOM 1397 O O . LEU A 1 187 ? 0.407 0.236 -5.894 1.00 64.12 187 LEU A O 1
ATOM 1401 N N . VAL A 1 188 ? -1.495 -0.814 -6.477 1.00 60.88 188 VAL A N 1
ATOM 1402 C CA . VAL A 1 188 ? -2.333 -0.052 -5.561 1.00 60.88 188 VAL A CA 1
ATOM 1403 C C . VAL A 1 188 ? -2.845 -1.025 -4.519 1.00 60.88 188 VAL A C 1
ATOM 1405 O O . VAL A 1 188 ? -3.671 -1.897 -4.801 1.00 60.88 188 VAL A O 1
ATOM 1408 N N . LEU A 1 189 ? -2.306 -0.895 -3.315 1.00 63.97 189 LEU A N 1
ATOM 1409 C CA . LEU A 1 189 ? -2.862 -1.523 -2.140 1.00 63.97 189 LEU A CA 1
ATOM 1410 C C . LEU A 1 189 ? -3.783 -0.511 -1.485 1.00 63.97 189 LEU A C 1
ATOM 1412 O O . LEU A 1 189 ? -3.347 0.524 -0.977 1.00 63.97 189 LEU A O 1
ATOM 1416 N N . ILE A 1 190 ? -5.067 -0.830 -1.483 1.00 60.28 190 ILE A N 1
ATOM 1417 C CA . ILE A 1 190 ? -6.041 -0.044 -0.761 1.00 60.28 190 ILE A CA 1
ATOM 1418 C C . ILE A 1 190 ? -6.474 -0.832 0.453 1.00 60.28 190 ILE A C 1
ATOM 1420 O O . ILE A 1 190 ? -7.235 -1.792 0.357 1.00 60.28 190 ILE A O 1
ATOM 1424 N N . GLY A 1 191 ? -5.921 -0.446 1.596 1.00 54.44 191 GLY A N 1
ATOM 1425 C CA . GLY A 1 191 ? -6.249 -1.058 2.877 1.00 54.44 191 GLY A CA 1
ATOM 1426 C C . GLY A 1 191 ? -7.377 -0.379 3.621 1.00 54.44 191 GLY A C 1
ATOM 1427 O O . GLY A 1 191 ? -7.866 -0.903 4.615 1.00 54.44 191 GLY A O 1
ATOM 1428 N N . LEU A 1 192 ? -7.772 0.787 3.135 1.00 52.53 192 LEU A N 1
ATOM 1429 C CA . LEU A 1 192 ? -8.923 1.552 3.557 1.00 52.53 192 LEU A CA 1
ATOM 1430 C C . LEU A 1 192 ? -9.494 2.103 2.260 1.00 52.53 192 LEU A C 1
ATOM 1432 O O . LEU A 1 192 ? -9.154 3.215 1.857 1.00 52.53 192 LEU A O 1
ATOM 1436 N N . HIS A 1 193 ? -10.190 1.241 1.520 1.00 41.59 193 HIS A N 1
ATOM 1437 C CA . HIS A 1 193 ? -10.846 1.688 0.304 1.00 41.59 193 HIS A CA 1
ATOM 1438 C C . HIS A 1 193 ? -12.136 2.291 0.727 1.00 41.59 193 HIS A C 1
ATOM 1440 O O . HIS A 1 193 ? -13.009 1.462 1.064 1.00 41.59 193 HIS A O 1
#

Organism: NCBI:txid166587

Radius of gyration: 22.7 Å; chains: 1; bounding box: 87×56×36 Å

Foldseek 3Di:
DDDDDDDDDDDDDDDDPPPPPPPPPQPQQDPVQCLLLLAQQALHAVVSSVVSCVVSSWDWDDDDCQWTWTDGPQKIWIFGADNRRGGQKIKIWGDDPDDDDLDDDPPADAPVRLVSSLVRNHHPQWDWDDKDFDDDPNHGFGIKTKTFHPVQLVSADPVNLVVVVHDDHGRIWIWDFGQRPPGHTITMIGRRD

Secondary structure (DSSP, 8-state):
---PPP------------S-------PPPPHHHHHHHHTT-TTSBHHHHHHHHHHTTPEEEEEETTEEEEEETTEEEEEEE-TTSBEEEEEEEE--S-TT-----TTSPPHHHHHHHHHHHS-TT-EEEEEEEEEETTEEEEEEEEEE-HHHHHHS-HHHHHHTT--SSTTEEEEEEEE-TTS-EEEEEES--